Protein AF-A0A9W4W1K2-F1 (afdb_monomer_lite)

Radius of gyration: 39.95 Å; chains: 1; bounding box: 82×78×86 Å

Foldseek 3Di:
DWKAQDPVWPLSIFPPDHHTDWAPVPHDQFAKEKEAAPWLVVQQVVVVVVVVVVVVQKDKTADDPPDDRRRRRIIIITRNPHGQDDDPTPVRSYHYHYPPDDPPPVVVVVVVVVVVVVVQVVLVVVQCVVCVVLCVLLVVLVWDWDDDGSAWTRIHQWIWGQDPQATKIKGALPDDPDDPVCLVVLQVLADPQWGQDSVRRIIMHDHDHDSVVVSVNVVSRVVSSVVSVVVRVVVVLVVLLVPDACDPLNLVQQLQCLAANWFWDADPNWIWIDGPRDIDTPVVVVSCCSNQQKPDDPRGIGGDPVVCVSSVHDPVRGDDD

Sequence (321 aa):
MRIFLSPATDTGLSVQSGAEVEDVSALPDCQVELHTFRSSDTAGAFVAGLELAGSRNTLAWTWQPGADQRSNRTVVVLRLDEPRPPALDVESAVRQIGHDQVHYESTAQAAAMDALQARRREADAEASRRTSSLRAAGKVAGFEIYGFASNWVRIGPGIVSYERDGMVVSVADGHEGNDPTVRDRYAELAPPDTRYDPQEHCFVSRPLNNDAEVIRTLRAFQEAVLACAILRKEAWHTTFVASMKMSAPRRRFVSAAAESGIRLAYHRNNLQASAGGIVIGATEFSMLERVGWVRRDGMTAAVTDEGLAAADLNPSMAPRL

Secondary structure (DSSP, 8-state):
---EE-TTSTTSEESSSSEE--SGGGS-SEEEEEEE-SSHHHHHHHHHHHHHTT-TTEEE----TT--TTGGGEEEEEEEEEEPPP-SSTTTTEEEEE-S---SHHHHHHHHHHHHHHHHHHHHHHHHHHHHHHHHHHHHTT--EEEEETTEEEETTEEEEEETTEEEEEEE-S-TT--HHHHHHHHHTPPTTEEEETTTTEEEEPPB-SHHHHHHHHHHHHHHHHHHHHHHHHHHHHHHHHH----HHHHHHHHHHHHH-EEEEEETTEEEEEETTEEEEHHHHHHHHHTTSEEEETTEEEE-HHHHHHTT--GGGSPP-

pLDDT: mean 81.61, std 12.71, range [39.34, 97.0]

Structure (mmCIF, N/CA/C/O backbone):
data_AF-A0A9W4W1K2-F1
#
_entry.id   AF-A0A9W4W1K2-F1
#
loop_
_atom_site.group_PDB
_atom_site.id
_atom_site.type_symbol
_atom_site.label_atom_id
_atom_site.label_alt_id
_atom_site.label_comp_id
_atom_site.label_asym_id
_atom_site.label_entity_id
_atom_site.label_seq_id
_atom_site.pdbx_PDB_ins_code
_atom_site.Cartn_x
_atom_site.Cartn_y
_atom_site.Cartn_z
_atom_site.occupancy
_atom_site.B_iso_or_equiv
_atom_site.auth_seq_id
_atom_site.auth_comp_id
_atom_site.auth_asym_id
_atom_site.auth_atom_id
_atom_site.pdbx_PDB_model_num
ATOM 1 N N . MET A 1 1 ? 36.040 39.074 -41.063 1.00 66.69 1 MET A N 1
ATOM 2 C CA . MET A 1 1 ? 34.693 39.722 -41.012 1.00 66.69 1 MET A CA 1
ATOM 3 C C . MET A 1 1 ? 34.879 41.163 -40.543 1.00 66.69 1 MET A C 1
ATOM 5 O O . MET A 1 1 ? 35.723 41.356 -39.682 1.00 66.69 1 MET A O 1
ATOM 9 N N . ARG A 1 2 ? 34.191 42.167 -41.113 1.00 75.88 2 ARG A N 1
ATOM 10 C CA . ARG A 1 2 ? 34.412 43.586 -40.744 1.00 75.88 2 ARG A CA 1
ATOM 11 C C . ARG A 1 2 ? 33.635 43.972 -39.485 1.00 75.88 2 ARG A C 1
ATOM 13 O O . ARG A 1 2 ? 32.538 43.461 -39.270 1.00 75.88 2 ARG A O 1
ATOM 20 N N . ILE A 1 3 ? 34.206 44.868 -38.683 1.00 84.00 3 ILE A N 1
ATOM 21 C CA . ILE A 1 3 ? 33.607 45.402 -37.454 1.00 84.00 3 ILE A CA 1
ATOM 22 C C . ILE A 1 3 ? 33.597 46.924 -37.544 1.00 84.00 3 ILE A C 1
ATOM 24 O O . ILE A 1 3 ? 34.519 47.538 -38.076 1.00 84.00 3 ILE A O 1
ATOM 28 N N . PHE A 1 4 ? 32.539 47.521 -37.019 1.00 86.00 4 PHE A N 1
ATOM 29 C CA . PHE A 1 4 ? 32.244 48.937 -37.089 1.00 86.00 4 PHE A CA 1
ATOM 30 C C . PHE A 1 4 ? 31.927 49.476 -35.693 1.00 86.00 4 PHE A C 1
ATOM 32 O O . PHE A 1 4 ? 31.232 48.816 -34.921 1.00 86.00 4 PHE A O 1
ATOM 39 N N . LEU A 1 5 ? 32.369 50.694 -35.389 1.00 84.88 5 LEU A N 1
ATOM 40 C CA . LEU A 1 5 ? 31.882 51.469 -34.250 1.00 84.88 5 LEU A CA 1
ATOM 41 C C . LEU A 1 5 ? 30.471 51.965 -34.559 1.00 84.88 5 LEU A C 1
ATOM 43 O O . LEU A 1 5 ? 30.260 52.682 -35.544 1.00 84.88 5 LEU A O 1
ATOM 47 N N . SER A 1 6 ? 29.507 51.597 -33.720 1.00 82.81 6 SER A N 1
ATOM 48 C CA . SER A 1 6 ? 28.099 51.921 -33.929 1.00 82.81 6 SER A CA 1
ATOM 49 C C . SER A 1 6 ? 27.411 52.332 -32.627 1.00 82.81 6 SER A C 1
ATOM 51 O O . SER A 1 6 ? 27.141 51.474 -31.782 1.00 82.81 6 SER A O 1
ATOM 53 N N . PRO A 1 7 ? 27.035 53.617 -32.473 1.00 76.12 7 PRO A N 1
ATOM 54 C CA . PRO A 1 7 ? 26.307 54.089 -31.294 1.00 76.12 7 PRO A CA 1
ATOM 55 C C . PRO A 1 7 ? 24.862 53.568 -31.239 1.00 76.12 7 PRO A C 1
ATOM 57 O O . PRO A 1 7 ? 24.171 53.781 -30.251 1.00 76.12 7 PRO A O 1
ATOM 60 N N . ALA A 1 8 ? 24.391 52.904 -32.299 1.00 70.75 8 ALA A N 1
ATOM 61 C CA . ALA A 1 8 ? 23.062 52.303 -32.373 1.00 70.75 8 ALA A CA 1
ATOM 62 C C . ALA A 1 8 ? 22.986 50.906 -31.726 1.00 70.75 8 ALA A C 1
ATOM 64 O O . ALA A 1 8 ? 21.932 50.276 -31.763 1.00 70.75 8 ALA A O 1
ATOM 65 N N . THR A 1 9 ? 24.097 50.399 -31.185 1.00 72.94 9 THR A N 1
ATOM 66 C CA . THR A 1 9 ? 24.178 49.082 -30.544 1.00 72.94 9 THR A CA 1
ATOM 67 C C . THR A 1 9 ? 24.587 49.229 -29.089 1.00 72.94 9 THR A C 1
ATOM 69 O O . THR A 1 9 ? 25.412 50.082 -28.766 1.00 72.94 9 THR A O 1
ATOM 72 N N . ASP A 1 10 ? 24.075 48.355 -28.226 1.00 73.06 10 ASP A N 1
ATOM 73 C CA . ASP A 1 10 ? 24.397 48.398 -26.795 1.00 73.06 10 ASP A CA 1
ATOM 74 C C . ASP A 1 10 ? 25.892 48.157 -26.532 1.00 73.06 10 ASP A C 1
ATOM 76 O O . ASP A 1 10 ? 26.449 48.680 -25.571 1.00 73.06 10 ASP A O 1
ATOM 80 N N . THR A 1 11 ? 26.560 47.387 -27.402 1.00 77.19 11 THR A N 1
ATOM 81 C CA . THR A 1 11 ? 28.005 47.095 -27.318 1.00 77.19 11 THR A CA 1
ATOM 82 C C . THR A 1 11 ? 28.882 48.230 -27.844 1.00 77.19 11 THR A C 1
ATOM 84 O O . THR A 1 11 ? 30.099 48.185 -27.676 1.00 77.19 11 THR A O 1
ATOM 87 N N . GLY A 1 12 ? 28.301 49.224 -28.523 1.00 80.25 12 GLY A N 1
ATOM 88 C CA . GLY A 1 12 ? 29.051 50.208 -29.304 1.00 80.25 12 GLY A CA 1
ATOM 89 C C . GLY A 1 12 ? 29.719 49.634 -30.563 1.00 80.25 12 GLY A C 1
ATOM 90 O O . GLY A 1 12 ? 30.375 50.385 -31.286 1.00 80.25 12 GLY A O 1
ATOM 91 N N . LEU A 1 13 ? 29.550 48.336 -30.848 1.00 84.19 13 LEU A N 1
ATOM 92 C CA . LEU A 1 13 ? 30.133 47.618 -31.979 1.00 84.19 13 LEU A CA 1
ATOM 93 C C . LEU A 1 13 ? 29.056 46.958 -32.849 1.00 84.19 13 LEU A C 1
ATOM 95 O O . LEU A 1 13 ? 28.073 46.392 -32.376 1.00 84.19 13 LEU A O 1
ATOM 99 N N . SER A 1 14 ? 29.285 46.953 -34.157 1.00 81.56 14 SER A N 1
ATOM 100 C CA . SER A 1 14 ? 28.429 46.293 -35.140 1.00 81.56 14 SER A CA 1
ATOM 101 C C . SER A 1 14 ? 29.261 45.544 -36.174 1.00 81.56 14 SER A C 1
ATOM 103 O O . SER A 1 14 ? 30.369 45.947 -36.498 1.00 81.56 14 SER A O 1
ATOM 105 N N . VAL A 1 15 ? 28.715 44.471 -36.744 1.00 78.94 15 VAL A N 1
ATOM 106 C CA . VAL A 1 15 ? 29.315 43.754 -37.888 1.00 78.94 15 VAL A CA 1
ATOM 107 C C . VAL A 1 15 ? 28.753 44.211 -39.238 1.00 78.94 15 VAL A C 1
ATOM 109 O O . VAL A 1 15 ? 29.090 43.644 -40.274 1.00 78.94 15 VAL A O 1
ATOM 112 N N . GLN A 1 16 ? 27.876 45.220 -39.234 1.00 75.19 16 GLN A N 1
ATOM 113 C CA . GLN A 1 16 ? 27.101 45.612 -40.411 1.00 75.19 16 GLN A CA 1
ATOM 114 C C . GLN A 1 16 ? 27.250 47.090 -40.780 1.00 75.19 16 GLN A C 1
ATOM 116 O O . GLN A 1 16 ? 27.398 47.405 -41.958 1.00 75.19 16 GLN A O 1
ATOM 121 N N . SER A 1 17 ? 27.166 47.999 -39.807 1.00 72.69 17 SER A N 1
ATOM 122 C CA . SER A 1 17 ? 27.088 49.436 -40.092 1.00 72.69 17 SER A CA 1
ATOM 123 C C . SER A 1 17 ? 27.746 50.280 -39.012 1.00 72.69 17 SER A C 1
ATOM 125 O O . SER A 1 17 ? 27.581 49.992 -37.827 1.00 72.69 17 SER A O 1
ATOM 127 N N . GLY A 1 18 ? 28.401 51.364 -39.421 1.00 81.00 18 GLY A N 1
ATOM 128 C CA . GLY A 1 18 ? 29.079 52.310 -38.540 1.00 81.00 18 GLY A CA 1
ATOM 129 C C . GLY A 1 18 ? 30.387 52.799 -39.158 1.00 81.00 18 GLY A C 1
ATOM 130 O O . GLY A 1 18 ? 30.615 52.606 -40.353 1.00 81.00 18 GLY A O 1
ATOM 131 N N . ALA A 1 19 ? 31.246 53.418 -38.350 1.00 86.62 19 ALA A N 1
ATOM 132 C CA . ALA A 1 19 ? 32.608 53.743 -38.771 1.00 86.62 19 ALA A CA 1
ATOM 133 C C . ALA A 1 19 ? 33.476 52.479 -38.698 1.00 86.62 19 ALA A C 1
ATOM 135 O O . ALA A 1 19 ? 33.481 51.816 -37.665 1.00 86.62 19 ALA A O 1
ATOM 136 N N . GLU A 1 20 ? 34.162 52.114 -39.782 1.00 87.81 20 GLU A N 1
ATOM 137 C CA . GLU A 1 20 ? 34.982 50.894 -39.821 1.00 87.81 20 GLU A CA 1
ATOM 138 C C . GLU A 1 20 ? 36.113 50.970 -38.786 1.00 87.81 20 GLU A C 1
ATOM 140 O O . GLU A 1 20 ? 36.755 52.007 -38.615 1.00 87.81 20 GLU A O 1
ATOM 145 N N . VAL A 1 21 ? 36.318 49.874 -38.054 1.00 87.50 21 VAL A N 1
ATOM 146 C CA . VAL A 1 21 ? 37.410 49.750 -37.086 1.00 87.50 21 VAL A CA 1
ATOM 147 C C . VAL A 1 21 ? 38.656 49.316 -37.848 1.00 87.50 21 VAL A C 1
ATOM 149 O O . VAL A 1 21 ? 38.794 48.148 -38.205 1.00 87.50 21 VAL A O 1
ATOM 152 N N . GLU A 1 22 ? 39.554 50.263 -38.106 1.00 83.81 22 GLU A N 1
ATOM 153 C CA . GLU A 1 22 ? 40.792 50.014 -38.858 1.00 83.81 22 GLU A CA 1
ATOM 154 C C . GLU A 1 22 ? 41.984 49.649 -37.955 1.00 83.81 22 GLU A C 1
ATOM 156 O O . GLU A 1 22 ? 42.939 49.030 -38.417 1.00 83.81 22 GLU A O 1
ATOM 161 N N . ASP A 1 23 ? 41.917 49.988 -36.662 1.00 85.25 23 ASP A N 1
ATOM 162 C CA . ASP A 1 23 ? 42.999 49.793 -35.691 1.00 85.25 23 ASP A CA 1
ATOM 163 C C . ASP A 1 23 ? 42.497 49.100 -34.414 1.00 85.25 23 ASP A C 1
ATOM 165 O O . ASP A 1 23 ? 41.389 49.357 -33.935 1.00 85.25 23 ASP A O 1
ATOM 169 N N . VAL A 1 24 ? 43.329 48.226 -33.839 1.00 84.38 24 VAL A N 1
ATOM 170 C CA . VAL A 1 24 ? 43.018 47.467 -32.616 1.00 84.38 24 VAL A CA 1
ATOM 171 C C . VAL A 1 24 ? 42.715 48.390 -31.439 1.00 84.38 24 VAL A C 1
ATOM 173 O O . VAL A 1 24 ? 41.834 48.072 -30.645 1.00 84.38 24 VAL A O 1
ATOM 176 N N . SER A 1 25 ? 43.389 49.538 -31.335 1.00 84.88 25 SER A N 1
ATOM 177 C CA . SER A 1 25 ? 43.187 50.535 -30.275 1.00 84.88 25 SER A CA 1
ATOM 178 C C . SER A 1 25 ? 41.776 51.124 -30.244 1.00 84.88 25 SER A C 1
ATOM 180 O O . SER A 1 25 ? 41.357 51.629 -29.206 1.00 84.88 25 SER A O 1
ATOM 182 N N . ALA A 1 26 ? 41.026 51.027 -31.345 1.00 85.62 26 ALA A N 1
ATOM 183 C CA . ALA A 1 26 ? 39.638 51.466 -31.412 1.00 85.62 26 ALA A CA 1
ATOM 184 C C . ALA A 1 26 ? 38.638 50.413 -30.890 1.00 85.62 26 ALA A C 1
ATOM 186 O O . ALA A 1 26 ? 37.457 50.724 -30.738 1.00 85.62 26 ALA A O 1
ATOM 187 N N . LEU A 1 27 ? 39.077 49.183 -30.593 1.00 86.81 27 LEU A N 1
ATOM 188 C CA . LEU A 1 27 ? 38.247 48.191 -29.904 1.00 86.81 27 LEU A CA 1
ATOM 189 C C . LEU A 1 27 ? 38.196 48.466 -28.384 1.00 86.81 27 LEU A C 1
ATOM 191 O O . LEU A 1 27 ? 39.115 49.077 -27.837 1.00 86.81 27 LEU A O 1
ATOM 195 N N . PRO A 1 28 ? 37.172 47.968 -27.672 1.00 86.88 28 PRO A N 1
ATOM 196 C CA . PRO A 1 28 ? 37.152 47.959 -26.210 1.00 86.88 28 PRO A CA 1
ATOM 197 C C . PRO A 1 28 ? 38.345 47.197 -25.608 1.00 86.88 28 PRO A C 1
ATOM 199 O O . PRO A 1 28 ? 38.849 46.245 -26.206 1.00 86.88 28 PRO A O 1
ATOM 202 N N . ASP A 1 29 ? 38.752 47.555 -24.386 1.00 87.81 29 ASP A N 1
ATOM 203 C CA . ASP A 1 29 ? 39.849 46.901 -23.644 1.00 87.81 29 ASP A CA 1
ATOM 204 C C . ASP A 1 29 ? 39.459 45.534 -23.040 1.00 87.81 29 ASP A C 1
ATOM 206 O O . ASP A 1 29 ? 40.002 45.092 -22.027 1.00 87.81 29 ASP A O 1
ATOM 210 N N . CYS A 1 30 ? 38.519 44.837 -23.670 1.00 88.06 30 CYS A N 1
ATOM 211 C CA . CYS A 1 30 ? 38.022 43.534 -23.258 1.00 88.06 30 CYS A CA 1
ATOM 212 C C . CYS A 1 30 ? 37.930 42.572 -24.450 1.00 88.06 30 CYS A C 1
ATOM 214 O O . CYS A 1 30 ? 38.002 42.983 -25.612 1.00 88.06 30 CYS A O 1
ATOM 216 N N . GLN A 1 31 ? 37.806 41.273 -24.178 1.00 89.19 31 GLN A N 1
ATOM 217 C CA . GLN A 1 31 ? 37.692 40.269 -25.229 1.00 89.19 31 GLN A CA 1
ATOM 218 C C . GLN A 1 31 ? 36.370 40.448 -25.986 1.00 89.19 31 GLN A C 1
ATOM 220 O O . GLN A 1 31 ? 35.277 40.370 -25.421 1.00 89.19 31 GLN A O 1
ATOM 225 N N . VAL A 1 32 ? 36.487 40.650 -27.298 1.00 89.44 32 VAL A N 1
ATOM 226 C CA . VAL A 1 32 ? 35.355 40.708 -28.226 1.00 89.44 32 VAL A CA 1
ATOM 227 C C . VAL A 1 32 ? 35.182 39.334 -28.867 1.00 89.44 32 VAL A C 1
ATOM 229 O O . VAL A 1 32 ? 36.129 38.793 -29.443 1.00 89.44 32 VAL A O 1
ATOM 232 N N . GLU A 1 33 ? 33.983 38.767 -28.787 1.00 89.44 33 GLU A N 1
ATOM 233 C CA . GLU A 1 33 ? 33.609 37.517 -29.447 1.00 89.44 33 GLU A CA 1
ATOM 234 C C . GLU A 1 33 ? 32.529 37.779 -30.509 1.00 89.44 33 GLU A C 1
ATOM 236 O O . GLU A 1 33 ? 31.579 38.533 -30.291 1.00 89.44 33 GLU A O 1
ATOM 241 N N . LEU A 1 34 ? 32.664 37.139 -31.670 1.00 87.00 34 LEU A N 1
ATOM 242 C CA . LEU A 1 34 ? 31.672 37.151 -32.743 1.00 87.00 34 LEU A CA 1
ATOM 243 C C . LEU A 1 34 ? 31.109 35.747 -32.907 1.00 87.00 34 LEU A C 1
ATOM 245 O O . LEU A 1 34 ? 31.760 34.866 -33.472 1.00 87.00 34 LEU A O 1
ATOM 249 N N . HIS A 1 35 ? 29.887 35.542 -32.429 1.00 85.44 35 HIS A N 1
ATOM 250 C CA . HIS A 1 35 ? 29.199 34.264 -32.541 1.00 85.44 35 HIS A CA 1
ATOM 251 C C . HIS A 1 35 ? 28.317 34.246 -33.781 1.00 85.44 35 HIS A C 1
ATOM 253 O O . HIS A 1 35 ? 27.352 34.999 -33.860 1.00 85.44 35 HIS A O 1
ATOM 259 N N . THR A 1 36 ? 28.624 33.373 -34.737 1.00 83.62 36 THR A N 1
ATOM 260 C CA . THR A 1 36 ? 27.845 33.230 -35.974 1.00 83.62 36 THR A CA 1
ATOM 261 C C . THR A 1 36 ? 26.965 31.988 -35.896 1.00 83.62 36 THR A C 1
ATOM 263 O O . THR A 1 36 ? 27.460 30.875 -35.719 1.00 83.62 36 THR A O 1
ATOM 266 N N . PHE A 1 37 ? 25.657 32.179 -36.032 1.00 80.06 37 PHE A N 1
ATOM 267 C CA . PHE A 1 37 ? 24.629 31.150 -35.894 1.00 80.06 37 PHE A CA 1
ATOM 268 C C . PHE A 1 37 ? 24.007 30.764 -37.236 1.00 80.06 37 PHE A C 1
ATOM 270 O O . PHE A 1 37 ? 24.170 31.439 -38.256 1.00 80.06 37 PHE A O 1
ATOM 277 N N . ARG A 1 38 ? 23.239 29.669 -37.246 1.00 75.31 38 ARG A N 1
ATOM 278 C CA . ARG A 1 38 ? 22.547 29.177 -38.446 1.00 75.31 38 ARG A CA 1
ATOM 279 C C . ARG A 1 38 ? 21.326 30.020 -38.830 1.00 75.31 38 ARG A C 1
ATOM 281 O O . ARG A 1 38 ? 21.041 30.164 -40.019 1.00 75.31 38 ARG A O 1
ATOM 288 N N . SER A 1 39 ? 20.606 30.563 -37.852 1.00 74.56 39 SER A N 1
ATOM 289 C CA . SER A 1 39 ? 19.435 31.420 -38.067 1.00 74.56 39 SER A CA 1
ATOM 290 C C . SER A 1 39 ? 19.375 32.557 -37.049 1.00 74.56 39 SER A C 1
ATOM 292 O O . SER A 1 39 ? 19.975 32.479 -35.974 1.00 74.56 39 SER A O 1
ATOM 294 N N . SER A 1 40 ? 18.618 33.603 -37.382 1.00 74.44 40 SER A N 1
ATOM 295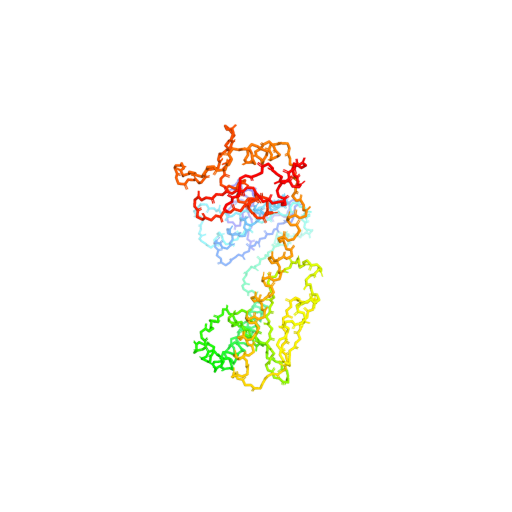 C CA . SER A 1 40 ? 18.340 34.711 -36.465 1.00 74.44 40 S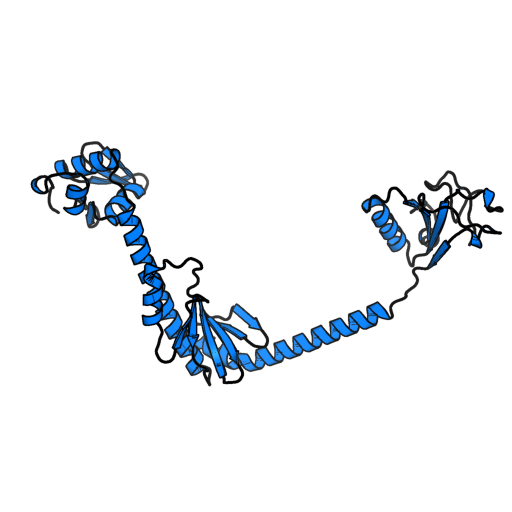ER A CA 1
ATOM 296 C C . SER A 1 40 ? 17.644 34.250 -35.186 1.00 74.44 40 SER A C 1
ATOM 298 O O . SER A 1 40 ? 17.934 34.765 -34.115 1.00 74.44 40 SER A O 1
ATOM 300 N N . ASP A 1 41 ? 16.785 33.232 -35.270 1.00 72.19 41 ASP A N 1
ATOM 301 C CA . ASP A 1 41 ? 16.065 32.710 -34.103 1.00 72.19 41 ASP A CA 1
ATOM 302 C C . ASP A 1 41 ? 17.029 32.059 -33.104 1.00 72.19 41 ASP A C 1
ATOM 304 O O . ASP A 1 41 ? 16.913 32.257 -31.896 1.00 72.19 41 ASP A O 1
ATOM 308 N N . THR A 1 42 ? 18.032 31.325 -33.603 1.00 73.25 42 THR A N 1
ATOM 309 C CA . THR A 1 42 ? 19.067 30.722 -32.748 1.00 73.25 42 THR A CA 1
ATOM 310 C C . THR A 1 42 ? 19.993 31.764 -32.124 1.00 73.25 42 THR A C 1
ATOM 312 O O . THR A 1 42 ? 20.363 31.624 -30.960 1.00 73.25 42 THR A O 1
ATOM 315 N N . ALA A 1 43 ? 20.316 32.830 -32.860 1.00 75.19 43 ALA A N 1
ATOM 316 C CA . ALA A 1 43 ? 21.061 33.968 -32.330 1.00 75.19 43 ALA A CA 1
ATOM 317 C C . ALA A 1 43 ? 20.264 34.703 -31.234 1.00 75.19 43 ALA A C 1
ATOM 319 O O . ALA A 1 43 ? 20.800 34.995 -30.167 1.00 75.19 43 ALA A O 1
ATOM 320 N N . GLY A 1 44 ? 18.963 34.923 -31.454 1.00 70.88 44 GLY A N 1
ATOM 321 C CA . GLY A 1 44 ? 18.065 35.535 -30.472 1.00 70.88 44 GLY A CA 1
ATOM 322 C C . GLY A 1 44 ? 17.921 34.701 -29.196 1.00 70.88 44 GLY A C 1
ATOM 323 O O . GLY A 1 44 ? 18.015 35.241 -28.097 1.00 70.88 44 GLY A O 1
ATOM 324 N N . ALA A 1 45 ? 17.772 33.377 -29.322 1.00 72.94 45 ALA A N 1
ATOM 325 C CA . ALA A 1 45 ? 17.714 32.471 -28.174 1.00 72.94 45 ALA A CA 1
ATOM 326 C C . ALA A 1 45 ? 19.020 32.463 -27.360 1.00 72.94 45 ALA A C 1
ATOM 328 O O . ALA A 1 45 ? 18.978 32.413 -26.131 1.00 72.94 45 ALA A O 1
ATOM 329 N N . PHE A 1 46 ? 20.175 32.539 -28.031 1.00 77.56 46 PHE A N 1
ATOM 330 C CA . PHE A 1 46 ? 21.477 32.606 -27.368 1.00 77.56 46 PHE A CA 1
ATOM 331 C C . PHE A 1 46 ? 21.598 33.844 -26.477 1.00 77.56 46 PHE A C 1
ATOM 333 O O . PHE A 1 46 ? 21.981 33.726 -25.314 1.00 77.56 46 PHE A O 1
ATOM 340 N N . VAL A 1 47 ? 21.217 35.020 -26.977 1.00 74.69 47 VAL A N 1
ATOM 341 C CA . VAL A 1 47 ? 21.309 36.236 -26.163 1.00 74.69 47 VAL A CA 1
ATOM 342 C C . VAL A 1 47 ? 20.239 36.296 -25.083 1.00 74.69 47 VAL A C 1
ATOM 344 O O . VAL A 1 47 ? 20.570 36.657 -23.961 1.00 74.69 47 VAL A O 1
ATOM 347 N N . ALA A 1 48 ? 19.007 35.855 -25.353 1.00 71.00 48 ALA A N 1
ATOM 348 C CA . ALA A 1 48 ? 18.001 35.720 -24.297 1.00 71.00 48 ALA A CA 1
ATOM 349 C C . ALA A 1 48 ? 18.509 34.813 -23.158 1.00 71.00 48 ALA A C 1
ATOM 351 O O . ALA A 1 48 ? 18.275 35.083 -21.982 1.00 71.00 48 ALA A O 1
ATOM 352 N N . GLY A 1 49 ? 19.269 33.764 -23.494 1.00 68.69 49 GLY A N 1
ATOM 353 C CA . GLY A 1 49 ? 19.976 32.930 -22.522 1.00 68.69 49 GLY A CA 1
ATOM 354 C C . GLY A 1 49 ? 21.047 33.686 -21.726 1.00 68.69 49 GLY A C 1
ATOM 355 O O . GLY A 1 49 ? 21.122 33.513 -20.512 1.00 68.69 49 GLY A O 1
ATOM 356 N N . LEU A 1 50 ? 21.847 34.541 -22.373 1.00 71.94 50 LEU A N 1
ATOM 357 C CA . LEU A 1 50 ? 22.848 35.384 -21.700 1.00 71.94 50 LEU A CA 1
ATOM 358 C C . LEU A 1 50 ? 22.207 36.415 -20.755 1.00 71.94 50 LEU A C 1
ATOM 360 O O . LEU A 1 50 ? 22.700 36.606 -19.640 1.00 71.94 50 LEU A O 1
ATOM 364 N N . GLU A 1 51 ? 21.095 37.026 -21.171 1.00 68.50 51 GLU A N 1
ATOM 365 C CA . GLU A 1 51 ? 20.302 37.960 -20.364 1.00 68.50 51 GLU A CA 1
ATOM 366 C C . GLU A 1 51 ? 19.697 37.263 -19.136 1.00 68.50 51 GLU A C 1
ATOM 368 O O . GLU A 1 51 ? 19.857 37.735 -18.009 1.00 68.50 51 GLU A O 1
ATOM 373 N N . LEU A 1 52 ? 19.062 36.098 -19.328 1.00 65.12 52 LEU A N 1
ATOM 374 C CA . LEU A 1 52 ? 18.468 35.298 -18.247 1.00 65.12 52 LEU A CA 1
ATOM 375 C C . LEU A 1 52 ? 19.510 34.754 -17.269 1.00 65.12 52 LEU A C 1
ATOM 377 O O . LEU A 1 52 ? 19.251 34.685 -16.068 1.00 65.12 52 LEU A O 1
ATOM 381 N N . ALA A 1 53 ? 20.692 34.388 -17.765 1.00 65.00 53 ALA A N 1
ATOM 382 C CA . ALA A 1 53 ? 21.808 33.961 -16.929 1.00 65.00 53 ALA A CA 1
ATOM 383 C C . ALA A 1 53 ? 22.372 35.106 -16.067 1.00 65.00 53 ALA A C 1
ATOM 385 O O . ALA A 1 53 ? 23.248 34.863 -15.236 1.00 65.00 53 ALA A O 1
ATOM 386 N N . GLY A 1 54 ? 21.895 36.346 -16.253 1.00 57.97 54 GLY A N 1
ATOM 387 C CA . GLY A 1 54 ? 22.332 37.510 -15.492 1.00 57.97 54 GLY A CA 1
ATOM 388 C C . GLY A 1 54 ? 23.833 37.736 -15.618 1.00 57.97 54 GLY A C 1
ATOM 389 O O . GLY A 1 54 ? 24.466 38.158 -14.647 1.00 57.97 54 GLY A O 1
ATOM 390 N N . SER A 1 55 ? 24.416 37.395 -16.775 1.00 59.47 55 SER A N 1
ATOM 391 C CA . SER A 1 55 ? 25.859 37.446 -16.989 1.00 59.47 55 SER A CA 1
ATOM 392 C C . SER A 1 55 ? 26.321 38.902 -17.001 1.00 59.47 55 SER A C 1
ATOM 394 O O . SER A 1 55 ? 26.407 39.545 -18.039 1.00 59.47 55 SER A O 1
ATOM 396 N N . ARG A 1 56 ? 26.615 39.445 -15.815 1.00 54.53 56 ARG A N 1
ATOM 397 C CA . ARG A 1 56 ? 27.059 40.837 -15.621 1.00 54.53 56 ARG A CA 1
ATOM 398 C C . ARG A 1 56 ? 28.365 41.164 -16.348 1.00 54.53 56 ARG A C 1
ATOM 400 O O . ARG A 1 56 ? 28.669 42.334 -16.539 1.00 54.53 56 ARG A O 1
ATOM 407 N N . ASN A 1 57 ? 29.103 40.134 -16.752 1.00 58.69 57 ASN A N 1
ATOM 408 C CA . ASN A 1 57 ? 30.379 40.247 -17.446 1.00 58.69 57 ASN A CA 1
ATOM 409 C C . ASN A 1 57 ? 30.236 40.111 -18.965 1.00 58.69 57 ASN A C 1
ATOM 411 O O . ASN A 1 57 ? 31.241 40.068 -19.662 1.00 58.69 57 ASN A O 1
ATOM 415 N N . THR A 1 58 ? 29.008 40.025 -19.484 1.00 65.44 58 THR A N 1
ATOM 416 C CA . THR A 1 58 ? 28.770 39.780 -20.902 1.00 65.44 58 THR A CA 1
ATOM 417 C C . THR A 1 58 ? 27.747 40.768 -21.437 1.00 65.44 58 THR A C 1
ATOM 419 O O . THR A 1 58 ? 26.576 40.699 -21.076 1.00 65.44 58 THR A O 1
ATOM 422 N N . LEU A 1 59 ? 28.170 41.675 -22.316 1.00 64.25 59 LEU A N 1
ATOM 423 C CA . LEU A 1 59 ? 27.243 42.542 -23.037 1.00 64.25 59 LEU A CA 1
ATOM 424 C C . LEU A 1 59 ? 27.107 42.032 -24.476 1.00 64.25 59 LEU A C 1
ATOM 426 O O . LEU A 1 59 ? 28.099 41.951 -25.200 1.00 64.25 59 LEU A O 1
ATOM 430 N N . ALA A 1 60 ? 25.897 41.621 -24.856 1.00 65.94 60 ALA A N 1
ATOM 431 C CA . ALA A 1 60 ? 25.609 40.953 -26.122 1.00 65.94 60 ALA A CA 1
ATOM 432 C C . ALA A 1 60 ? 24.551 41.724 -26.918 1.00 65.94 60 ALA A C 1
ATOM 434 O O . ALA A 1 60 ? 23.577 42.197 -26.342 1.00 65.94 60 ALA A O 1
ATOM 435 N N . TRP A 1 61 ? 24.715 41.831 -28.238 1.00 66.75 61 TRP A N 1
ATOM 436 C CA . TRP A 1 61 ? 23.738 42.497 -29.110 1.00 66.75 61 TRP A CA 1
ATOM 437 C C . TRP A 1 61 ? 22.952 41.500 -29.980 1.00 66.75 61 TRP A C 1
ATOM 439 O O . TRP A 1 61 ? 23.545 40.582 -30.542 1.00 66.75 61 TRP A O 1
ATOM 449 N N . THR A 1 62 ? 21.630 41.685 -30.127 1.00 60.31 62 THR A N 1
ATOM 450 C CA . THR A 1 62 ? 20.730 40.700 -30.773 1.00 60.31 62 THR A CA 1
ATOM 451 C C . THR A 1 62 ? 20.125 41.079 -32.104 1.00 60.31 62 THR A C 1
ATOM 453 O O . THR A 1 62 ? 19.876 40.186 -32.915 1.00 60.31 62 THR A O 1
ATOM 456 N N . TRP A 1 63 ? 19.743 42.340 -32.303 1.00 57.97 63 TRP A N 1
ATOM 457 C CA . TRP A 1 63 ? 18.742 42.614 -33.327 1.00 57.97 63 TRP A CA 1
ATOM 458 C C . TRP A 1 63 ? 18.740 44.059 -33.813 1.00 57.97 63 TRP A C 1
ATOM 460 O O . TRP A 1 63 ? 18.630 44.998 -33.024 1.00 57.97 63 TRP A O 1
ATOM 470 N N . GLN A 1 64 ? 18.846 44.232 -35.134 1.00 61.09 64 GLN A N 1
ATOM 471 C CA . GLN A 1 64 ? 18.737 45.528 -35.806 1.00 61.09 64 GLN A CA 1
ATOM 472 C C . GLN A 1 64 ? 17.423 45.546 -36.601 1.00 61.09 64 GLN A C 1
ATOM 474 O O . GLN A 1 64 ? 17.269 44.754 -37.542 1.00 61.09 64 GLN A O 1
ATOM 479 N N . PRO A 1 65 ? 16.464 46.426 -36.255 1.00 51.12 65 PRO A N 1
ATOM 480 C CA . PRO A 1 65 ? 15.241 46.577 -37.030 1.00 51.12 65 PRO A CA 1
ATOM 481 C C . PRO A 1 65 ? 15.567 46.996 -38.472 1.00 51.12 65 PRO A C 1
ATOM 483 O O . PRO A 1 65 ? 16.172 48.040 -38.697 1.00 51.12 65 PRO A O 1
ATOM 486 N N . GLY A 1 66 ? 15.156 46.186 -39.453 1.00 54.75 66 GLY A N 1
ATOM 487 C CA . GLY A 1 66 ? 15.355 46.458 -40.885 1.00 54.75 66 GLY A CA 1
ATOM 488 C C . GLY A 1 66 ? 16.591 45.814 -41.527 1.00 54.75 66 GLY A C 1
ATOM 489 O O . GLY A 1 66 ? 16.753 45.926 -42.741 1.00 54.75 66 GLY A O 1
ATOM 490 N N . ALA A 1 67 ? 17.431 45.110 -40.761 1.00 58.53 67 ALA A N 1
ATOM 491 C CA . ALA A 1 67 ? 18.531 44.311 -41.306 1.00 58.53 67 ALA A CA 1
ATOM 492 C C . ALA A 1 67 ? 18.026 43.004 -41.952 1.00 58.53 67 ALA A C 1
ATOM 494 O O . ALA A 1 67 ? 16.970 42.479 -41.585 1.00 58.53 67 ALA A O 1
ATOM 495 N N . ASP A 1 68 ? 18.770 42.464 -42.925 1.00 59.59 68 ASP A N 1
ATOM 496 C CA . ASP A 1 68 ? 18.398 41.198 -43.561 1.00 59.59 68 ASP A CA 1
ATOM 497 C C . ASP A 1 68 ? 18.462 40.015 -42.562 1.00 59.59 68 ASP A C 1
ATOM 499 O O . ASP A 1 68 ? 19.159 40.047 -41.544 1.00 59.59 68 ASP A O 1
ATOM 503 N N . GLN A 1 69 ? 17.732 38.927 -42.845 1.00 55.75 69 GLN A N 1
ATOM 504 C CA . GLN A 1 69 ? 17.723 37.728 -41.987 1.00 55.75 69 GLN A CA 1
ATOM 505 C C . GLN A 1 69 ? 19.104 37.064 -41.845 1.00 55.75 69 GLN A C 1
ATOM 507 O O . GLN A 1 69 ? 19.292 36.224 -40.965 1.00 55.75 69 GLN A O 1
ATOM 512 N N . ARG A 1 70 ? 20.070 37.401 -42.711 1.00 57.84 70 ARG A N 1
ATOM 513 C CA . ARG A 1 70 ? 21.440 36.882 -42.639 1.00 57.84 70 ARG A CA 1
ATOM 514 C C . ARG A 1 70 ? 22.303 37.683 -41.661 1.00 57.84 70 ARG A C 1
ATOM 516 O O . ARG A 1 70 ? 23.173 37.090 -41.038 1.00 57.84 70 ARG A O 1
ATOM 523 N N . SER A 1 71 ? 22.025 38.971 -41.490 1.00 58.00 71 SER A N 1
ATOM 524 C CA . SER A 1 71 ? 22.765 39.917 -40.651 1.00 58.00 71 SER A CA 1
ATOM 525 C C . SER A 1 71 ? 22.481 39.685 -39.167 1.00 58.00 71 SER A C 1
ATOM 527 O O . SER A 1 71 ? 23.398 39.694 -38.356 1.00 58.00 71 SER A O 1
ATOM 529 N N . ASN A 1 72 ? 21.242 39.321 -38.816 1.00 69.06 72 ASN A N 1
ATOM 530 C CA . ASN A 1 72 ? 20.858 38.964 -37.440 1.00 69.06 72 ASN A CA 1
ATOM 531 C C . ASN A 1 72 ? 21.278 37.535 -37.030 1.00 69.06 72 ASN A C 1
ATOM 533 O O . ASN A 1 72 ? 20.779 36.999 -36.044 1.00 69.06 72 ASN A O 1
ATOM 537 N N . ARG A 1 73 ? 22.165 36.878 -37.791 1.00 76.25 73 ARG A N 1
ATOM 538 C CA . ARG A 1 73 ? 22.753 35.577 -37.426 1.00 76.25 73 ARG A CA 1
ATOM 539 C C . ARG A 1 73 ? 24.036 35.714 -36.617 1.00 76.25 73 ARG A C 1
ATOM 541 O O . ARG A 1 73 ? 24.504 34.705 -36.101 1.00 76.25 73 ARG A O 1
ATOM 548 N N . THR A 1 74 ? 24.611 36.908 -36.527 1.00 80.81 74 THR A N 1
ATOM 549 C CA . THR A 1 74 ? 25.883 37.128 -35.841 1.00 80.81 74 THR A CA 1
ATOM 550 C C . THR A 1 74 ? 25.673 38.003 -34.618 1.00 80.81 74 THR A C 1
ATOM 552 O O . THR A 1 74 ? 25.165 39.114 -34.725 1.00 80.81 74 THR A O 1
ATOM 555 N N . VAL A 1 75 ? 26.089 37.501 -33.460 1.00 82.44 75 VAL A N 1
ATOM 556 C CA . VAL A 1 75 ? 25.991 38.182 -32.167 1.00 82.44 75 VAL A CA 1
ATOM 557 C C . VAL A 1 75 ? 27.381 38.658 -31.770 1.00 82.44 75 VAL A C 1
ATOM 559 O O . VAL A 1 75 ? 28.321 37.862 -31.721 1.00 82.44 75 VAL A O 1
ATOM 562 N N . VAL A 1 76 ? 27.498 39.951 -31.473 1.00 86.12 76 VAL A N 1
ATOM 563 C CA . VAL A 1 76 ? 28.699 40.530 -30.859 1.00 86.12 76 VAL A CA 1
ATOM 564 C C . VAL A 1 76 ? 28.573 40.389 -29.353 1.00 86.12 76 VAL A C 1
ATOM 566 O O . VAL A 1 76 ? 27.550 40.778 -28.791 1.00 86.12 76 VAL A O 1
ATOM 569 N N . VAL A 1 77 ? 29.607 39.853 -28.716 1.00 86.88 77 VAL A N 1
ATOM 570 C CA . VAL A 1 77 ? 29.671 39.646 -27.274 1.00 86.88 77 VAL A CA 1
ATOM 571 C C . VAL A 1 77 ? 30.944 40.278 -26.722 1.00 86.88 77 VAL A C 1
ATOM 573 O O . VAL A 1 77 ? 32.033 40.012 -27.220 1.00 86.88 77 VAL A O 1
ATOM 576 N N . LEU A 1 78 ? 30.813 41.099 -25.682 1.00 87.25 78 LEU A N 1
ATOM 577 C CA . LEU A 1 78 ? 31.938 41.661 -24.933 1.00 87.25 78 LEU A CA 1
ATOM 578 C C . LEU A 1 78 ? 32.088 40.933 -23.599 1.00 87.25 78 LEU A C 1
ATOM 580 O O . LEU A 1 78 ? 31.163 40.985 -22.790 1.00 87.25 78 LEU A O 1
ATOM 584 N N . ARG A 1 79 ? 33.238 40.297 -23.355 1.00 86.38 79 ARG A N 1
ATOM 585 C CA . ARG A 1 79 ? 33.585 39.666 -22.070 1.00 86.38 79 ARG A CA 1
ATOM 586 C C . ARG A 1 79 ? 34.332 40.662 -21.195 1.00 86.38 79 ARG A C 1
ATOM 588 O O . ARG A 1 79 ? 35.542 40.802 -21.299 1.00 86.38 79 ARG A O 1
ATOM 595 N N . LEU A 1 80 ? 33.603 41.403 -20.367 1.00 83.81 80 LEU A N 1
ATOM 596 C CA . LEU A 1 80 ? 34.127 42.538 -19.596 1.00 83.81 80 LEU A CA 1
ATOM 597 C C . LEU A 1 80 ? 35.167 42.143 -18.532 1.00 83.81 80 LEU A C 1
ATOM 599 O O . LEU A 1 80 ? 35.906 43.001 -18.059 1.00 83.81 80 LEU A O 1
ATOM 603 N N . ASP A 1 81 ? 35.210 40.872 -18.141 1.00 82.12 81 ASP A N 1
ATOM 604 C CA . ASP A 1 81 ? 36.163 40.294 -17.190 1.00 82.12 81 ASP A CA 1
ATOM 605 C C . ASP A 1 81 ? 37.413 39.696 -17.848 1.00 82.12 81 ASP A C 1
ATOM 607 O O . ASP A 1 81 ? 38.392 39.406 -17.156 1.00 82.12 81 ASP A O 1
ATOM 611 N N . GLU A 1 82 ? 37.408 39.547 -19.171 1.00 84.38 82 GLU A N 1
ATOM 612 C CA . GLU A 1 82 ? 38.538 39.040 -19.937 1.00 84.38 82 GLU A CA 1
ATOM 613 C C . GLU A 1 82 ? 39.218 40.202 -20.677 1.00 84.38 82 GLU A C 1
ATOM 615 O O . GLU A 1 82 ? 38.580 40.873 -21.494 1.00 84.38 82 GLU A O 1
ATOM 620 N N . PRO A 1 83 ? 40.509 40.484 -20.420 1.00 85.50 83 PRO A N 1
ATOM 621 C CA . PRO A 1 83 ? 41.209 41.555 -21.115 1.00 85.50 83 PRO A CA 1
ATOM 622 C C . PRO A 1 83 ? 41.359 41.225 -22.601 1.00 85.50 83 PRO A C 1
ATOM 624 O O . PRO A 1 83 ? 41.538 40.065 -22.980 1.00 85.50 83 PRO A O 1
ATOM 627 N N . ARG A 1 84 ? 41.342 42.261 -23.448 1.00 86.94 84 ARG A N 1
ATOM 628 C CA . ARG A 1 84 ? 41.603 42.089 -24.883 1.00 86.94 84 ARG A CA 1
ATOM 629 C C . ARG A 1 84 ? 42.978 41.428 -25.088 1.00 86.94 84 ARG A C 1
AT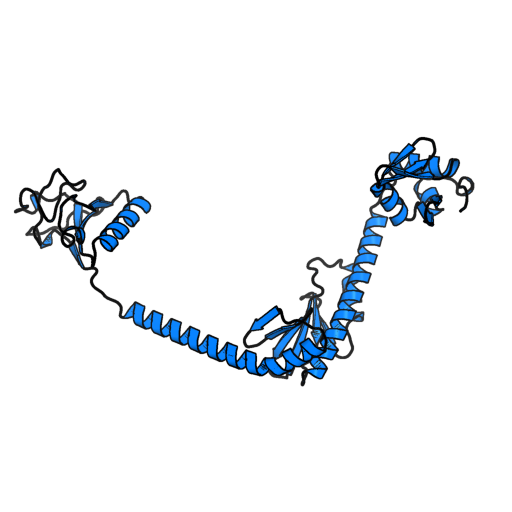OM 631 O O . ARG A 1 84 ? 43.964 41.908 -24.517 1.00 86.94 84 ARG A O 1
ATOM 638 N N . PRO A 1 85 ? 43.083 40.368 -25.909 1.00 80.81 85 PRO A N 1
ATOM 639 C CA . PRO A 1 85 ? 44.357 39.720 -26.170 1.00 80.81 85 PRO A CA 1
ATOM 640 C C . PRO A 1 85 ? 45.298 40.687 -26.905 1.00 80.81 85 PRO A C 1
ATOM 642 O O . PRO A 1 85 ? 44.840 41.491 -27.723 1.00 80.81 85 PRO A O 1
ATOM 645 N N . PRO A 1 86 ? 46.616 40.630 -26.651 1.00 79.62 86 PRO A N 1
ATOM 646 C CA . PRO A 1 86 ? 47.575 41.393 -27.436 1.00 79.62 86 PRO A CA 1
ATOM 647 C C . PRO A 1 86 ? 47.529 40.908 -28.890 1.00 79.62 86 PRO A C 1
ATOM 649 O O . PRO A 1 86 ? 47.817 39.747 -29.175 1.00 79.62 86 PRO A O 1
ATOM 652 N N . ALA A 1 87 ? 47.155 41.800 -29.803 1.00 82.75 87 ALA A N 1
ATOM 653 C CA . ALA A 1 87 ? 46.950 41.499 -31.214 1.00 82.75 87 ALA A CA 1
ATOM 654 C C . ALA A 1 87 ? 47.545 42.602 -32.096 1.00 82.75 87 ALA A C 1
ATOM 656 O O . ALA A 1 87 ? 47.592 43.767 -31.701 1.00 82.75 87 ALA A O 1
ATOM 657 N N . LEU A 1 88 ? 48.015 42.215 -33.284 1.00 78.44 88 LEU A N 1
ATOM 658 C CA . LEU A 1 88 ? 48.627 43.121 -34.264 1.00 78.44 88 LEU A CA 1
ATOM 659 C C . LEU A 1 88 ? 47.593 43.766 -35.197 1.00 78.44 88 LEU A C 1
ATOM 661 O O . LEU A 1 88 ? 47.859 44.821 -35.763 1.00 78.44 88 LEU A O 1
ATOM 665 N N . ASP A 1 89 ? 46.427 43.136 -35.347 1.00 85.31 89 ASP A N 1
ATOM 666 C CA . ASP A 1 89 ? 45.333 43.578 -36.206 1.00 85.31 89 ASP A CA 1
ATOM 667 C C . ASP A 1 89 ? 43.964 43.261 -35.580 1.00 85.31 89 ASP A C 1
ATOM 669 O O . ASP A 1 89 ? 43.842 42.483 -34.626 1.00 85.31 89 ASP A O 1
ATOM 673 N N . VAL A 1 90 ? 42.926 43.917 -36.104 1.00 83.56 90 VAL A N 1
ATOM 674 C CA . VAL A 1 90 ? 41.545 43.844 -35.598 1.00 83.56 90 VAL A CA 1
ATOM 675 C C . VAL A 1 90 ? 40.972 42.431 -35.721 1.00 83.56 90 VAL A C 1
ATOM 677 O O . VAL A 1 90 ? 40.215 42.001 -34.856 1.00 83.56 90 VAL A O 1
ATOM 680 N N . GLU A 1 91 ? 41.338 41.686 -36.765 1.00 82.62 91 GLU A N 1
ATOM 681 C CA . GLU A 1 91 ? 40.824 40.332 -36.985 1.00 82.62 91 GLU A CA 1
ATOM 682 C C . GLU A 1 91 ? 41.363 39.343 -35.945 1.00 82.62 91 GLU A C 1
ATOM 684 O O . GLU A 1 91 ? 40.605 38.526 -35.428 1.00 82.62 91 GLU A O 1
ATOM 689 N N . SER A 1 92 ? 42.635 39.472 -35.572 1.00 81.62 92 SER A N 1
ATOM 690 C CA . SER A 1 92 ? 43.283 38.662 -34.537 1.00 81.62 92 SER A CA 1
ATOM 691 C C . SER A 1 92 ? 42.874 39.075 -33.119 1.00 81.62 92 SER A C 1
ATOM 693 O O . SER A 1 92 ? 42.933 38.260 -32.200 1.00 81.62 92 SER A O 1
ATOM 695 N N . ALA A 1 93 ? 42.445 40.328 -32.927 1.00 83.12 93 ALA A N 1
ATOM 696 C CA . ALA A 1 93 ? 41.935 40.832 -31.650 1.00 83.12 93 ALA A CA 1
ATOM 697 C C . ALA A 1 93 ? 40.529 40.303 -31.308 1.00 83.12 93 ALA A C 1
ATOM 699 O O . ALA A 1 93 ? 40.076 40.436 -30.168 1.00 83.12 93 ALA A O 1
ATOM 700 N N . VAL A 1 94 ? 39.827 39.720 -32.286 1.00 85.69 94 VAL A N 1
ATOM 701 C CA . VAL A 1 94 ? 38.411 39.367 -32.176 1.00 85.69 94 VAL A CA 1
ATOM 702 C C . VAL A 1 94 ? 38.207 37.875 -32.380 1.00 85.69 94 VAL A C 1
ATOM 704 O O . VAL A 1 94 ? 38.521 37.302 -33.422 1.00 85.69 94 VAL A O 1
ATOM 707 N N . ARG A 1 95 ? 37.612 37.224 -31.381 1.00 86.06 95 ARG A N 1
ATOM 708 C CA . ARG A 1 95 ? 37.410 35.779 -31.400 1.00 86.06 95 ARG A CA 1
ATOM 709 C C . ARG A 1 95 ? 36.171 35.419 -32.210 1.00 86.06 95 ARG A C 1
ATOM 711 O O . ARG A 1 95 ? 35.046 35.652 -31.778 1.00 86.06 95 ARG A O 1
ATOM 718 N N . GLN A 1 96 ? 36.365 34.805 -33.370 1.00 83.81 96 GLN A N 1
ATOM 719 C CA . GLN A 1 96 ? 35.264 34.328 -34.209 1.00 83.81 96 GLN A CA 1
ATOM 720 C C . GLN A 1 96 ? 34.862 32.901 -33.813 1.00 83.81 96 GLN A C 1
ATOM 722 O O . GLN A 1 96 ? 35.695 31.996 -33.783 1.00 83.81 96 GLN A O 1
ATOM 727 N N . ILE A 1 97 ? 33.580 32.696 -33.508 1.00 82.94 97 ILE A N 1
ATOM 728 C CA . ILE A 1 97 ? 33.018 31.412 -33.073 1.00 82.94 97 ILE A CA 1
ATOM 729 C C . ILE A 1 97 ? 31.854 31.057 -33.999 1.00 82.94 97 ILE A C 1
ATOM 731 O O . ILE A 1 97 ? 30.777 31.650 -33.935 1.00 82.94 97 ILE A O 1
ATOM 735 N N . GLY A 1 98 ? 32.078 30.085 -34.882 1.00 73.31 98 GLY A N 1
ATOM 736 C CA . GLY A 1 98 ? 31.037 29.527 -35.740 1.00 73.31 98 GLY A CA 1
ATOM 737 C C . GLY A 1 98 ? 30.279 28.412 -35.027 1.00 73.31 98 GLY A C 1
ATOM 738 O O . GLY A 1 98 ? 30.888 27.463 -34.543 1.00 73.31 98 GLY A O 1
ATOM 739 N N . HIS A 1 99 ? 28.951 28.507 -35.001 1.00 69.31 99 HIS A N 1
ATOM 740 C CA . HIS A 1 99 ? 28.059 27.475 -34.459 1.00 69.31 99 HIS A CA 1
ATOM 741 C C . HIS A 1 99 ? 27.436 26.604 -35.566 1.00 69.31 99 HIS A C 1
ATOM 743 O O . HIS A 1 99 ? 26.317 26.105 -35.426 1.00 69.31 99 HIS A O 1
ATOM 749 N N . ASP A 1 100 ? 28.144 26.429 -36.688 1.00 56.66 100 ASP A N 1
ATOM 750 C CA . ASP A 1 100 ? 27.731 25.530 -37.771 1.00 56.66 100 ASP A CA 1
ATOM 751 C C . ASP A 1 100 ? 27.964 24.065 -37.359 1.00 56.66 100 ASP A C 1
ATOM 753 O O . ASP A 1 100 ? 29.010 23.722 -36.819 1.00 56.66 100 ASP A O 1
ATOM 757 N N . GLN A 1 101 ? 26.947 23.219 -37.576 1.00 48.69 101 GLN A N 1
ATOM 758 C CA . GLN A 1 101 ? 26.823 21.829 -37.104 1.00 48.69 101 GLN A CA 1
ATOM 759 C C . GLN A 1 101 ? 28.150 21.085 -36.839 1.00 48.69 101 GLN A C 1
ATOM 761 O O . GLN A 1 101 ? 28.741 20.500 -37.746 1.00 48.69 101 GLN A O 1
ATOM 766 N N . VAL A 1 102 ? 28.523 20.964 -35.562 1.00 39.34 102 VAL A N 1
ATOM 767 C CA . VAL A 1 102 ? 29.421 19.910 -35.070 1.00 39.34 102 VAL A CA 1
ATOM 768 C C . VAL A 1 102 ? 28.600 18.968 -34.192 1.00 39.34 102 VAL A C 1
ATOM 770 O O . VAL A 1 102 ? 28.352 19.245 -33.022 1.00 39.34 102 VAL A O 1
ATOM 773 N N . HIS A 1 103 ? 28.156 17.841 -34.750 1.00 48.84 103 HIS A N 1
ATOM 774 C CA . HIS A 1 103 ? 27.502 16.774 -33.985 1.00 48.84 103 HIS A CA 1
ATOM 775 C C . HIS A 1 103 ? 28.000 15.395 -34.428 1.00 48.84 103 HIS A C 1
ATOM 777 O O . HIS A 1 103 ? 27.267 14.616 -35.016 1.00 48.84 103 HIS A O 1
ATOM 783 N N . TYR A 1 104 ? 29.254 15.065 -34.116 1.00 40.59 104 TYR A N 1
ATOM 784 C CA . TYR A 1 104 ? 29.657 13.655 -34.031 1.00 40.59 104 TYR A CA 1
ATOM 785 C C . TYR A 1 104 ? 29.220 13.059 -32.681 1.00 40.59 104 TYR A C 1
ATOM 787 O O . TYR A 1 104 ? 28.693 11.951 -32.614 1.00 40.59 104 TYR A O 1
ATOM 795 N N . GLU A 1 105 ? 29.318 13.842 -31.603 1.00 43.25 105 GLU A N 1
ATOM 796 C CA . GLU A 1 105 ? 28.957 13.391 -30.256 1.00 43.25 105 GLU A CA 1
ATOM 797 C C . GLU A 1 105 ? 27.439 13.320 -30.026 1.00 43.25 105 GLU A C 1
ATOM 799 O O . GLU A 1 105 ? 26.979 12.382 -29.380 1.00 43.25 105 GLU A O 1
ATOM 804 N N . SER A 1 106 ? 26.628 14.216 -30.612 1.00 49.22 106 SER A N 1
ATOM 805 C CA . SER A 1 106 ? 25.166 14.167 -30.413 1.00 49.22 106 SER A CA 1
ATOM 806 C C . SER A 1 106 ? 24.469 13.106 -31.272 1.00 49.22 106 SER A C 1
ATOM 808 O O . SER A 1 106 ? 23.504 12.505 -30.812 1.00 49.22 106 SER A O 1
ATOM 810 N N . THR A 1 107 ? 24.982 12.774 -32.464 1.00 51.97 107 THR A N 1
ATOM 811 C CA . THR A 1 107 ? 24.441 11.661 -33.266 1.00 51.97 107 THR A CA 1
ATOM 812 C C . THR A 1 107 ? 24.851 10.305 -32.697 1.00 51.97 107 THR A C 1
ATOM 814 O O . THR A 1 107 ? 24.033 9.391 -32.682 1.00 51.97 107 THR A O 1
ATOM 817 N N . ALA A 1 108 ? 26.066 10.173 -32.153 1.00 50.78 108 ALA A N 1
ATOM 818 C CA . ALA A 1 108 ? 26.473 8.973 -31.424 1.00 50.78 108 ALA A CA 1
ATOM 819 C C . ALA A 1 108 ? 25.669 8.792 -30.123 1.00 50.78 108 ALA A C 1
ATOM 821 O O . ALA A 1 108 ? 25.242 7.680 -29.823 1.00 50.78 108 ALA A O 1
ATOM 822 N N . GLN A 1 109 ? 25.395 9.874 -29.384 1.00 52.06 109 GLN A N 1
ATOM 823 C CA . GLN A 1 109 ? 24.532 9.836 -28.197 1.00 52.06 109 GLN A CA 1
ATOM 824 C C . GLN A 1 109 ? 23.062 9.565 -28.544 1.00 52.06 109 GLN A C 1
ATOM 826 O O . GLN A 1 109 ? 22.425 8.773 -27.855 1.00 52.06 109 GLN A O 1
ATOM 831 N N . ALA A 1 110 ? 22.530 10.150 -29.621 1.00 53.69 110 ALA A N 1
ATOM 832 C CA . ALA A 1 110 ? 21.177 9.875 -30.102 1.00 53.69 110 ALA A CA 1
ATOM 833 C C . ALA A 1 110 ? 21.039 8.428 -30.594 1.00 53.69 110 ALA A C 1
ATOM 835 O O . ALA A 1 110 ? 20.121 7.739 -30.172 1.00 53.69 110 ALA A O 1
ATOM 836 N N . ALA A 1 111 ? 21.995 7.916 -31.376 1.00 64.75 111 ALA A N 1
ATOM 837 C CA . ALA A 1 111 ? 22.012 6.519 -31.808 1.00 64.75 111 ALA A CA 1
ATOM 838 C C . ALA A 1 111 ? 22.187 5.545 -30.630 1.00 64.75 111 ALA A C 1
ATOM 840 O O . ALA A 1 111 ? 21.564 4.485 -30.609 1.00 64.75 111 ALA A O 1
ATOM 841 N N . ALA A 1 112 ? 22.994 5.898 -29.622 1.00 62.88 112 ALA A N 1
ATOM 842 C CA . ALA A 1 112 ? 23.123 5.117 -28.393 1.00 62.88 112 ALA A CA 1
ATOM 843 C C . ALA A 1 112 ? 21.825 5.125 -27.571 1.00 62.88 112 ALA A C 1
ATOM 845 O O . ALA A 1 112 ? 21.430 4.086 -27.041 1.00 62.88 112 ALA A O 1
ATOM 846 N N . MET A 1 113 ? 21.137 6.268 -27.496 1.00 67.25 113 MET A N 1
ATOM 847 C CA . MET A 1 113 ? 19.840 6.392 -26.833 1.00 67.25 113 MET A CA 1
ATOM 848 C C . MET A 1 113 ? 18.748 5.630 -27.591 1.00 67.25 113 MET A C 1
ATOM 850 O O . MET A 1 113 ? 17.978 4.904 -26.970 1.00 67.25 113 MET A O 1
ATOM 854 N N . ASP A 1 114 ? 18.717 5.711 -28.918 1.00 75.56 114 ASP A N 1
ATOM 855 C CA . ASP A 1 114 ? 17.783 4.974 -29.771 1.00 75.56 114 ASP A CA 1
ATOM 856 C C . ASP A 1 114 ? 18.027 3.466 -29.683 1.00 75.56 114 ASP A C 1
ATOM 858 O O . ASP A 1 114 ? 17.078 2.696 -29.547 1.00 75.56 114 ASP A O 1
ATOM 862 N N . ALA A 1 115 ? 19.289 3.025 -29.664 1.00 78.06 115 ALA A N 1
ATOM 863 C CA . ALA A 1 115 ? 19.644 1.626 -29.439 1.00 78.06 115 ALA A CA 1
ATOM 864 C C . ALA A 1 115 ? 19.245 1.151 -28.031 1.00 78.06 115 ALA A C 1
ATOM 866 O O . ALA A 1 115 ? 18.754 0.032 -27.872 1.00 78.06 115 ALA A O 1
ATOM 867 N N . LEU A 1 116 ? 19.407 1.994 -27.006 1.00 74.81 116 LEU A N 1
ATOM 868 C CA . LEU A 1 116 ? 18.959 1.701 -25.643 1.00 74.81 116 LEU A CA 1
ATOM 869 C C . LEU A 1 116 ? 17.429 1.606 -25.566 1.00 74.81 116 LEU A C 1
ATOM 871 O O . LEU A 1 116 ? 16.897 0.681 -24.953 1.00 74.81 116 LEU A O 1
ATOM 875 N N . GLN A 1 117 ? 16.712 2.521 -26.218 1.00 78.38 117 GLN A N 1
ATOM 876 C CA . GLN A 1 117 ? 15.254 2.505 -26.299 1.00 78.38 117 GLN A CA 1
ATOM 877 C C . GLN A 1 117 ? 14.739 1.305 -27.097 1.00 78.38 117 GLN A C 1
ATOM 879 O O . GLN A 1 117 ? 13.760 0.688 -26.685 1.00 78.38 117 GLN A O 1
ATOM 884 N N . ALA A 1 118 ? 15.395 0.933 -28.198 1.00 77.69 118 ALA A N 1
ATOM 885 C CA . ALA A 1 118 ? 15.063 -0.254 -28.980 1.00 77.69 118 ALA A CA 1
ATOM 886 C C . ALA A 1 118 ? 15.248 -1.531 -28.148 1.00 77.69 118 ALA A C 1
ATOM 888 O O . ALA A 1 118 ? 14.312 -2.321 -28.036 1.00 77.69 118 ALA A O 1
ATOM 889 N N . ARG A 1 119 ? 16.387 -1.671 -27.454 1.00 73.94 119 ARG A N 1
ATOM 890 C CA . ARG A 1 119 ? 16.624 -2.777 -26.508 1.00 73.94 119 ARG A CA 1
ATOM 891 C C . ARG A 1 119 ? 15.580 -2.818 -25.395 1.00 73.94 119 ARG A C 1
ATOM 893 O O . ARG A 1 119 ? 15.131 -3.896 -25.019 1.00 73.94 119 ARG A O 1
ATOM 900 N N . ARG A 1 120 ? 15.160 -1.657 -24.884 1.00 75.19 120 ARG A N 1
ATOM 901 C CA . ARG A 1 120 ? 14.096 -1.565 -23.876 1.00 75.19 120 ARG A CA 1
ATOM 902 C C . ARG A 1 120 ? 12.745 -2.020 -24.431 1.00 75.19 120 ARG A C 1
ATOM 904 O O . ARG A 1 120 ? 12.082 -2.819 -23.788 1.00 75.19 120 ARG A O 1
ATOM 911 N N . ARG A 1 121 ? 12.370 -1.592 -25.642 1.00 78.25 121 ARG A N 1
ATOM 912 C CA . ARG A 1 121 ? 11.131 -2.029 -26.313 1.00 78.25 121 ARG A CA 1
ATOM 913 C C . ARG A 1 121 ? 11.127 -3.531 -26.593 1.00 78.25 121 ARG A C 1
ATOM 915 O O . ARG A 1 121 ? 10.098 -4.171 -26.411 1.00 78.25 121 ARG A O 1
ATOM 922 N N . GLU A 1 122 ? 12.255 -4.099 -27.011 1.00 76.12 122 GLU A N 1
ATOM 923 C CA . GLU A 1 122 ? 12.394 -5.546 -27.210 1.00 76.12 122 GLU A CA 1
ATOM 924 C C . GLU A 1 122 ? 12.270 -6.315 -25.891 1.00 76.12 122 GLU A C 1
ATOM 926 O O . GLU A 1 122 ? 11.550 -7.314 -25.836 1.00 76.12 122 GLU A O 1
ATOM 931 N N . ALA A 1 123 ? 12.899 -5.822 -24.820 1.00 67.19 123 ALA A N 1
ATOM 932 C CA . ALA A 1 123 ? 12.768 -6.391 -23.482 1.00 67.19 123 ALA A CA 1
ATOM 933 C C . ALA A 1 123 ? 11.323 -6.310 -22.961 1.00 67.19 123 ALA A C 1
ATOM 935 O O . ALA A 1 123 ? 10.812 -7.296 -22.435 1.00 67.19 123 ALA A O 1
ATOM 936 N N . ASP A 1 124 ? 10.639 -5.182 -23.163 1.00 70.19 124 ASP A N 1
ATOM 937 C CA . ASP A 1 124 ? 9.237 -4.995 -22.776 1.00 70.19 124 ASP A CA 1
ATOM 938 C C . ASP A 1 124 ? 8.295 -5.883 -23.606 1.00 70.19 124 ASP A C 1
ATOM 940 O O . ASP A 1 124 ? 7.340 -6.450 -23.072 1.00 70.19 124 ASP A O 1
ATOM 944 N N . ALA A 1 125 ? 8.563 -6.059 -24.904 1.00 75.06 125 ALA A N 1
ATOM 945 C CA . ALA A 1 125 ? 7.795 -6.947 -25.775 1.00 75.06 125 ALA A CA 1
ATOM 946 C C . ALA A 1 125 ? 7.974 -8.422 -25.386 1.00 75.06 125 ALA A C 1
ATOM 948 O O . ALA A 1 125 ? 6.997 -9.171 -25.333 1.00 75.06 125 ALA A O 1
ATOM 949 N N . GLU A 1 126 ? 9.201 -8.840 -25.075 1.00 70.50 126 GLU A N 1
ATOM 950 C CA . GLU A 1 126 ? 9.494 -10.183 -24.575 1.00 70.50 126 GLU A CA 1
ATOM 951 C C . GLU A 1 126 ? 8.866 -10.425 -23.196 1.00 70.50 126 GLU A C 1
ATOM 953 O O . GLU A 1 126 ? 8.242 -11.462 -22.974 1.00 70.50 126 GLU A O 1
ATOM 958 N N . ALA A 1 127 ? 8.930 -9.445 -22.294 1.00 65.94 127 ALA A N 1
ATOM 959 C CA . ALA A 1 127 ? 8.261 -9.504 -20.997 1.00 65.94 127 ALA A CA 1
ATOM 960 C C . ALA A 1 127 ? 6.734 -9.569 -21.140 1.00 65.94 127 ALA A C 1
ATOM 962 O O . ALA A 1 127 ? 6.065 -10.341 -20.452 1.00 65.94 127 ALA A O 1
ATOM 963 N N . SER A 1 128 ? 6.165 -8.815 -22.082 1.00 72.19 128 SER A N 1
ATOM 964 C CA . SER A 1 128 ? 4.740 -8.876 -22.409 1.00 72.19 128 SER A CA 1
ATOM 965 C C . SER A 1 128 ? 4.349 -10.266 -22.923 1.00 72.19 128 SER A C 1
ATOM 967 O O . SER A 1 128 ? 3.351 -10.820 -22.466 1.00 72.19 128 SER A O 1
ATOM 969 N N . ARG A 1 129 ? 5.161 -10.891 -23.791 1.00 74.19 129 ARG A N 1
ATOM 970 C CA . ARG A 1 129 ? 4.939 -12.275 -24.251 1.00 74.19 129 ARG A CA 1
ATOM 971 C C . ARG A 1 129 ? 4.979 -13.279 -23.100 1.00 74.19 129 ARG A C 1
ATOM 973 O O . ARG A 1 129 ? 4.040 -14.056 -22.960 1.00 74.19 129 ARG A O 1
ATOM 980 N N . ARG A 1 130 ? 6.009 -13.226 -22.249 1.00 70.00 130 ARG A N 1
ATOM 981 C CA . ARG A 1 130 ? 6.162 -14.129 -21.090 1.00 70.00 130 ARG A CA 1
ATOM 982 C C . ARG A 1 130 ? 5.044 -13.979 -20.067 1.00 70.00 130 ARG A C 1
ATOM 984 O O . ARG A 1 130 ? 4.601 -14.963 -19.497 1.00 70.00 130 ARG A O 1
ATOM 991 N N . THR A 1 131 ? 4.567 -12.755 -19.864 1.00 75.12 131 THR A N 1
ATOM 992 C CA . THR A 1 131 ? 3.509 -12.471 -18.889 1.00 75.12 131 THR A CA 1
ATOM 993 C C . THR A 1 131 ? 2.107 -12.724 -19.443 1.00 75.12 131 THR A C 1
ATOM 995 O O . THR A 1 131 ? 1.173 -12.794 -18.655 1.00 75.12 131 THR A O 1
ATOM 998 N N . SER A 1 132 ? 1.919 -12.866 -20.763 1.00 78.88 132 SER A N 1
ATOM 999 C CA . SER A 1 132 ? 0.592 -12.901 -21.409 1.00 78.88 132 SER A CA 1
ATOM 1000 C C . SER A 1 132 ? -0.322 -14.024 -20.914 1.00 78.88 132 SER A C 1
ATOM 1002 O O . SER A 1 132 ? -1.513 -13.781 -20.707 1.00 78.88 132 SER A O 1
ATOM 1004 N N . SER A 1 133 ? 0.211 -15.229 -20.687 1.00 84.00 133 SER A N 1
ATOM 1005 C CA . SER A 1 133 ? -0.569 -16.347 -20.135 1.00 84.00 133 SER A CA 1
ATOM 1006 C C . SER A 1 133 ? -0.999 -16.062 -18.696 1.00 84.00 133 SER A C 1
ATOM 1008 O O . SER A 1 133 ? -2.184 -16.176 -18.375 1.00 84.00 133 SER A O 1
ATOM 1010 N N . LEU A 1 134 ? -0.078 -15.545 -17.877 1.00 85.69 134 LEU A N 1
ATOM 1011 C CA . LEU A 1 134 ? -0.359 -15.122 -16.511 1.00 85.69 134 LEU A CA 1
ATOM 1012 C C . LEU A 1 134 ? -1.380 -13.978 -16.480 1.00 85.69 134 LEU A C 1
ATOM 1014 O O . LEU A 1 134 ? -2.257 -13.959 -15.616 1.00 85.69 134 LEU A O 1
ATOM 1018 N N . ARG A 1 135 ? -1.334 -13.055 -17.455 1.00 81.69 135 ARG A N 1
ATOM 1019 C CA . ARG A 1 135 ? -2.336 -11.987 -17.582 1.00 81.69 135 ARG A CA 1
ATOM 1020 C C . ARG A 1 135 ? -3.729 -12.549 -17.835 1.00 81.69 135 ARG A C 1
ATOM 1022 O O . ARG A 1 135 ? -4.692 -12.107 -17.209 1.00 81.69 135 ARG A O 1
ATOM 1029 N N . ALA A 1 136 ? -3.839 -13.512 -18.746 1.00 85.06 136 ALA A N 1
ATOM 1030 C CA . ALA A 1 136 ? -5.105 -14.163 -19.051 1.00 85.06 136 ALA A CA 1
ATOM 1031 C C . ALA A 1 136 ? -5.637 -14.939 -17.836 1.00 85.06 136 ALA A C 1
ATOM 1033 O O . ALA A 1 136 ? -6.795 -14.755 -17.458 1.00 85.06 136 ALA A O 1
ATOM 1034 N N . ALA A 1 137 ? -4.785 -15.735 -17.182 1.00 86.31 137 ALA A N 1
ATOM 1035 C CA . ALA A 1 137 ? -5.138 -16.490 -15.980 1.00 86.31 137 ALA A CA 1
ATOM 1036 C C . ALA A 1 137 ? -5.589 -15.570 -14.832 1.00 86.31 137 ALA A C 1
ATOM 1038 O O . ALA A 1 137 ? -6.618 -15.817 -14.202 1.00 86.31 137 ALA A O 1
ATOM 1039 N N . GLY A 1 138 ? -4.869 -14.466 -14.621 1.00 86.25 138 GLY A N 1
ATOM 1040 C CA . GLY A 1 138 ? -5.212 -13.413 -13.669 1.00 86.25 138 GLY A CA 1
ATOM 1041 C C . GLY A 1 138 ? -6.592 -12.828 -13.903 1.00 86.25 138 GLY A C 1
ATOM 1042 O O . GLY A 1 138 ? -7.423 -12.819 -12.997 1.00 86.25 138 GLY A O 1
ATOM 1043 N N . LYS A 1 139 ? -6.871 -12.426 -15.146 1.00 86.06 139 LYS A N 1
ATOM 1044 C CA . LYS A 1 139 ? -8.168 -11.863 -15.527 1.00 86.06 139 LYS A CA 1
ATOM 1045 C C . LYS A 1 139 ? -9.316 -12.845 -15.288 1.00 86.06 139 LYS A C 1
ATOM 1047 O O . LYS A 1 139 ? -10.345 -12.442 -14.755 1.00 86.06 139 LYS A O 1
ATOM 1052 N N . VAL A 1 140 ? -9.145 -14.125 -15.634 1.00 87.94 140 VAL A N 1
ATOM 1053 C CA . VAL A 1 140 ? -10.150 -15.171 -15.345 1.00 87.94 140 VAL A CA 1
ATOM 1054 C C . VAL A 1 140 ? -10.363 -15.328 -13.839 1.00 87.94 140 VAL A C 1
ATOM 1056 O O . VAL A 1 140 ? -11.487 -15.529 -13.387 1.00 87.94 140 VAL A O 1
ATOM 1059 N N . ALA A 1 141 ? -9.301 -15.185 -13.050 1.00 86.62 141 ALA A N 1
ATOM 1060 C CA . ALA A 1 141 ? -9.373 -15.216 -11.597 1.00 86.62 141 ALA A CA 1
ATOM 1061 C C . ALA A 1 141 ? -9.920 -13.918 -10.964 1.00 86.62 141 ALA A C 1
ATOM 1063 O O . ALA A 1 141 ? -10.114 -13.883 -9.748 1.00 86.62 141 ALA A O 1
ATOM 1064 N N . GLY A 1 142 ? -10.205 -12.876 -11.748 1.00 88.38 142 GLY A N 1
ATOM 1065 C CA . GLY A 1 142 ? -10.669 -11.584 -11.239 1.00 88.38 142 GLY A CA 1
ATOM 1066 C C . GLY A 1 142 ? -9.554 -10.699 -10.674 1.00 88.38 142 GLY A C 1
ATOM 1067 O O . GLY A 1 142 ? -9.840 -9.771 -9.924 1.00 88.38 142 GLY A O 1
ATOM 1068 N N . PHE A 1 143 ? -8.294 -10.971 -11.017 1.00 87.81 143 PHE A N 1
ATOM 1069 C CA . PHE A 1 143 ? -7.174 -10.086 -10.720 1.00 87.81 143 PHE A CA 1
ATOM 1070 C C . PHE A 1 143 ? -6.875 -9.171 -11.906 1.00 87.81 143 PHE A C 1
ATOM 1072 O O . PHE A 1 143 ? -6.710 -9.617 -13.043 1.00 87.81 143 PHE A O 1
ATOM 1079 N N . GLU A 1 144 ? -6.762 -7.881 -11.620 1.00 83.31 144 GLU A N 1
ATOM 1080 C CA . GLU A 1 144 ? -6.338 -6.867 -12.581 1.00 83.31 144 GLU A CA 1
ATOM 1081 C C . GLU A 1 144 ? -4.822 -6.664 -12.536 1.00 83.31 144 GLU A C 1
ATOM 1083 O O . GLU A 1 144 ? -4.164 -6.939 -11.533 1.00 83.31 144 GLU A O 1
ATOM 1088 N N . ILE A 1 145 ? -4.255 -6.181 -13.639 1.00 78.75 145 ILE A N 1
ATOM 1089 C CA . ILE A 1 145 ? -2.816 -5.945 -13.775 1.00 78.75 145 ILE A CA 1
ATOM 1090 C C . ILE A 1 145 ? -2.582 -4.454 -13.898 1.00 78.75 145 ILE A C 1
ATOM 1092 O O . ILE A 1 145 ? -3.180 -3.799 -14.749 1.00 78.75 145 ILE A O 1
ATOM 1096 N N . TYR A 1 146 ? -1.673 -3.946 -13.074 1.00 79.50 146 TYR A N 1
ATOM 1097 C CA . TYR A 1 146 ? -1.469 -2.506 -12.905 1.00 79.50 146 TYR A CA 1
ATOM 1098 C C . TYR A 1 146 ? -0.043 -2.050 -13.228 1.00 79.50 146 TYR A C 1
ATOM 1100 O O . TYR A 1 146 ? 0.246 -0.858 -13.201 1.00 79.50 146 TYR A O 1
ATOM 1108 N N . GLY A 1 147 ? 0.863 -2.978 -13.539 1.00 78.44 147 GLY A N 1
ATOM 1109 C CA . GLY A 1 147 ? 2.234 -2.651 -13.913 1.00 78.44 147 GLY A CA 1
ATOM 1110 C C . GLY A 1 147 ? 3.045 -3.885 -14.272 1.00 78.44 147 GLY A C 1
ATOM 1111 O O . GLY A 1 147 ? 2.712 -4.999 -13.869 1.00 78.44 147 GLY A O 1
ATOM 1112 N N . PHE A 1 148 ? 4.104 -3.693 -15.048 1.00 79.81 148 PHE A N 1
ATOM 1113 C CA . PHE A 1 148 ? 5.052 -4.747 -15.381 1.00 79.81 148 PHE A CA 1
ATOM 1114 C C . PHE A 1 148 ? 6.418 -4.153 -15.714 1.00 79.81 148 PHE A C 1
ATOM 1116 O O . PHE A 1 148 ? 6.522 -2.999 -16.129 1.00 79.81 148 PHE A O 1
ATOM 1123 N N . ALA A 1 149 ? 7.446 -4.975 -15.557 1.00 75.31 149 ALA A N 1
ATOM 1124 C CA . ALA A 1 149 ? 8.794 -4.743 -16.045 1.00 75.31 149 ALA A CA 1
ATOM 1125 C C . ALA A 1 149 ? 9.346 -6.047 -16.637 1.00 75.31 149 ALA A C 1
ATOM 1127 O O . ALA A 1 149 ? 8.654 -7.067 -16.685 1.00 75.31 149 ALA A O 1
ATOM 1128 N N . SER A 1 150 ? 10.605 -6.032 -17.071 1.00 71.06 150 SER A N 1
ATOM 1129 C CA . SER A 1 150 ? 11.252 -7.192 -17.693 1.00 71.06 150 SER A CA 1
ATOM 1130 C C . SER A 1 150 ? 11.298 -8.441 -16.807 1.00 71.06 150 SER A C 1
ATOM 1132 O O . SER A 1 150 ? 11.323 -9.555 -17.326 1.00 71.06 150 SER A O 1
ATOM 1134 N N . ASN A 1 151 ? 11.289 -8.265 -15.485 1.00 79.69 151 ASN A N 1
ATOM 1135 C CA . ASN A 1 151 ? 11.442 -9.331 -14.500 1.00 79.69 151 ASN A CA 1
ATOM 1136 C C . ASN A 1 151 ? 10.316 -9.390 -13.458 1.00 79.69 151 ASN A C 1
ATOM 1138 O O . ASN A 1 151 ? 10.432 -10.170 -12.517 1.00 79.69 151 ASN A O 1
ATOM 1142 N N . TRP A 1 152 ? 9.236 -8.616 -13.593 1.00 86.38 152 TRP A N 1
ATOM 1143 C CA . TRP A 1 152 ? 8.088 -8.728 -12.688 1.00 86.38 152 TRP A CA 1
ATOM 1144 C C . TRP A 1 152 ? 6.776 -8.235 -13.308 1.00 86.38 152 TRP A C 1
ATOM 1146 O O . TRP A 1 152 ? 6.759 -7.430 -14.240 1.00 86.38 152 TRP A O 1
ATOM 1156 N N . VAL A 1 153 ? 5.654 -8.698 -12.758 1.00 87.38 153 VAL A N 1
ATOM 1157 C CA . VAL A 1 153 ? 4.298 -8.221 -13.058 1.00 87.38 153 VAL A CA 1
ATOM 1158 C C . VAL A 1 153 ? 3.574 -7.894 -11.755 1.00 87.38 153 VAL A C 1
ATOM 1160 O O . VAL A 1 153 ? 3.627 -8.671 -10.810 1.00 87.38 153 VAL A O 1
ATOM 1163 N N . ARG A 1 154 ? 2.880 -6.757 -11.688 1.00 87.56 154 ARG A N 1
ATOM 1164 C CA . ARG A 1 154 ? 1.992 -6.426 -10.568 1.00 87.56 154 ARG A CA 1
ATOM 1165 C C . ARG A 1 154 ? 0.569 -6.819 -10.928 1.00 87.56 154 ARG A C 1
ATOM 1167 O O . ARG A 1 154 ? 0.004 -6.289 -11.886 1.00 87.56 154 ARG A O 1
ATOM 1174 N N . ILE A 1 155 ? 0.013 -7.742 -10.156 1.00 86.75 155 ILE A N 1
ATOM 1175 C CA . ILE A 1 155 ? -1.273 -8.390 -10.397 1.00 86.75 155 ILE A CA 1
ATOM 1176 C C . ILE A 1 155 ? -2.058 -8.480 -9.086 1.00 86.75 155 ILE A C 1
ATOM 1178 O O . ILE A 1 155 ? -1.588 -9.021 -8.085 1.00 86.75 155 ILE A O 1
ATOM 1182 N N . GLY A 1 156 ? -3.270 -7.928 -9.089 1.00 84.38 156 GLY A N 1
ATOM 1183 C CA . GLY A 1 156 ? -4.095 -7.801 -7.894 1.00 84.38 156 GLY A CA 1
ATOM 1184 C C . GLY A 1 156 ? -3.329 -7.098 -6.761 1.00 84.38 156 GLY A C 1
ATOM 1185 O O . GLY A 1 156 ? -2.723 -6.048 -7.000 1.00 84.38 156 GLY A O 1
ATOM 1186 N N . PRO A 1 157 ? -3.323 -7.658 -5.536 1.00 81.62 157 PRO A N 1
ATOM 1187 C CA . PRO A 1 157 ? -2.603 -7.070 -4.408 1.00 81.62 157 PRO A CA 1
ATOM 1188 C C . PRO A 1 157 ? -1.083 -7.315 -4.452 1.00 81.62 157 PRO A C 1
ATOM 1190 O O . PRO A 1 157 ? -0.364 -6.748 -3.632 1.00 81.62 157 PRO A O 1
ATOM 1193 N N . GLY A 1 158 ? -0.584 -8.153 -5.369 1.00 87.19 158 GLY A N 1
ATOM 1194 C CA . GLY A 1 158 ? 0.778 -8.684 -5.325 1.00 87.19 158 GLY A CA 1
ATOM 1195 C C . GLY A 1 158 ? 1.672 -8.327 -6.502 1.00 87.19 158 GLY A C 1
ATOM 1196 O O . GLY A 1 158 ? 1.237 -7.823 -7.540 1.00 87.19 158 GLY A O 1
ATOM 1197 N N . ILE A 1 159 ? 2.951 -8.635 -6.326 1.00 91.50 159 ILE A N 1
ATOM 1198 C CA . ILE A 1 159 ? 3.988 -8.617 -7.350 1.00 91.50 159 ILE A CA 1
ATOM 1199 C C . ILE A 1 159 ? 4.402 -10.066 -7.609 1.00 91.50 159 ILE A C 1
ATOM 1201 O O . ILE A 1 159 ? 4.610 -10.843 -6.685 1.00 91.50 159 ILE A O 1
ATOM 1205 N N . VAL A 1 160 ? 4.502 -10.433 -8.880 1.00 92.12 160 VAL A N 1
ATOM 1206 C CA . VAL A 1 160 ? 5.041 -11.709 -9.343 1.00 92.12 160 VAL A CA 1
ATOM 1207 C C . VAL A 1 160 ? 6.377 -11.418 -10.001 1.00 92.12 160 VAL A C 1
ATOM 1209 O O . VAL A 1 160 ? 6.412 -10.816 -11.073 1.00 92.12 160 VAL A O 1
ATOM 1212 N N . SER A 1 161 ? 7.461 -11.826 -9.361 1.00 91.38 161 SER A N 1
ATOM 1213 C CA . SER A 1 161 ? 8.828 -11.699 -9.858 1.00 91.38 161 SER A CA 1
ATOM 1214 C C . SER A 1 161 ? 9.239 -12.966 -10.603 1.00 91.38 161 SER A C 1
ATOM 1216 O O . SER A 1 161 ? 8.946 -14.074 -10.165 1.00 91.38 161 SER A O 1
ATOM 1218 N N . TYR A 1 162 ? 9.923 -12.813 -11.732 1.00 87.38 162 TYR A N 1
ATOM 1219 C CA . TYR A 1 162 ? 10.483 -13.919 -12.506 1.00 87.38 162 TYR A CA 1
ATOM 1220 C C . TYR A 1 162 ? 11.934 -14.124 -12.083 1.00 87.38 162 TYR A C 1
ATOM 1222 O O . TYR A 1 162 ? 12.822 -13.372 -12.489 1.00 87.38 162 TYR A O 1
ATOM 1230 N N . GLU A 1 163 ? 12.162 -15.133 -11.253 1.00 89.19 163 GLU A N 1
ATOM 1231 C CA . GLU A 1 163 ? 13.480 -15.486 -10.740 1.00 89.19 163 GLU A CA 1
ATOM 1232 C C . GLU A 1 163 ? 14.059 -16.691 -11.488 1.00 89.19 163 GLU A C 1
ATOM 1234 O O . GLU A 1 163 ? 13.410 -17.306 -12.337 1.00 89.19 163 GLU A O 1
ATOM 1239 N N . ARG A 1 164 ? 15.320 -17.028 -11.190 1.00 86.38 164 ARG A N 1
ATOM 1240 C CA . ARG A 1 164 ? 16.033 -18.131 -11.851 1.00 86.38 164 ARG A CA 1
ATOM 1241 C C . ARG A 1 164 ? 15.320 -19.475 -11.677 1.00 86.38 164 ARG A C 1
ATOM 1243 O O . ARG A 1 164 ? 15.299 -20.266 -12.616 1.00 86.38 164 ARG A O 1
ATOM 1250 N N . ASP A 1 165 ? 14.747 -19.697 -10.498 1.00 88.44 165 ASP A N 1
ATOM 1251 C CA . ASP A 1 165 ? 14.181 -20.983 -10.083 1.00 88.44 165 ASP A CA 1
ATOM 1252 C C . ASP A 1 165 ? 12.651 -21.047 -10.240 1.00 88.44 165 ASP A C 1
ATOM 1254 O O . ASP A 1 165 ? 12.032 -22.045 -9.879 1.00 88.44 165 ASP A O 1
ATOM 1258 N N . GLY A 1 166 ? 12.029 -19.990 -10.774 1.00 89.50 166 GLY A N 1
ATOM 1259 C CA . GLY A 1 166 ? 10.587 -19.914 -10.999 1.00 89.50 166 GLY A CA 1
ATOM 1260 C C . GLY A 1 166 ? 10.006 -18.530 -10.718 1.00 89.50 166 GLY A C 1
ATOM 1261 O O . GLY A 1 166 ? 10.719 -17.546 -10.530 1.00 89.50 166 GLY A O 1
ATOM 1262 N N . MET A 1 167 ? 8.679 -18.454 -10.695 1.00 92.50 167 MET A N 1
ATOM 1263 C CA . MET A 1 167 ? 7.946 -17.240 -10.342 1.00 92.50 167 MET A CA 1
ATOM 1264 C C . MET A 1 167 ? 7.800 -17.130 -8.825 1.00 92.50 167 MET A C 1
ATOM 1266 O O . MET A 1 167 ? 7.333 -18.066 -8.184 1.00 92.50 167 MET A O 1
ATOM 1270 N N . VAL A 1 168 ? 8.146 -15.986 -8.250 1.00 94.75 168 VAL A N 1
ATOM 1271 C CA . VAL A 1 168 ? 7.960 -15.698 -6.824 1.00 94.75 168 VAL A CA 1
ATOM 1272 C C . VAL A 1 168 ? 6.855 -14.669 -6.672 1.00 94.75 168 VAL A C 1
ATOM 1274 O O . VAL A 1 168 ? 6.884 -13.615 -7.301 1.00 94.75 168 VAL A O 1
ATOM 1277 N N . VAL A 1 169 ? 5.867 -14.978 -5.841 1.00 94.62 169 VAL A N 1
ATOM 1278 C CA . VAL A 1 169 ? 4.785 -14.056 -5.503 1.00 94.62 169 VAL A CA 1
ATOM 1279 C C . VAL A 1 169 ? 5.135 -13.369 -4.197 1.00 94.62 169 VAL A C 1
ATOM 1281 O O . VAL A 1 169 ? 5.479 -14.038 -3.222 1.00 94.62 169 VAL A O 1
ATOM 1284 N N . SER A 1 170 ? 4.990 -12.050 -4.160 1.00 94.06 170 SER A N 1
ATOM 1285 C CA . SER A 1 170 ? 5.020 -11.273 -2.931 1.00 94.06 170 SER A CA 1
ATOM 1286 C C . SER A 1 170 ? 3.802 -10.363 -2.818 1.00 94.06 170 SER A C 1
ATOM 1288 O O . SER A 1 170 ? 3.345 -9.770 -3.795 1.00 94.06 170 SER A O 1
ATOM 1290 N N . VAL A 1 171 ? 3.240 -10.260 -1.617 1.00 92.25 171 VAL A N 1
ATOM 1291 C CA . VAL A 1 171 ? 2.140 -9.338 -1.311 1.00 92.25 171 VAL A CA 1
ATOM 1292 C C . VAL A 1 171 ? 2.492 -8.604 -0.028 1.00 92.25 171 VAL A C 1
ATOM 1294 O O . VAL A 1 171 ? 2.617 -9.222 1.029 1.00 92.25 171 VAL A O 1
ATOM 1297 N N . ALA A 1 172 ? 2.654 -7.288 -0.129 1.00 86.44 172 ALA A N 1
ATOM 1298 C CA . ALA A 1 172 ? 2.835 -6.436 1.037 1.00 86.44 172 ALA A CA 1
ATOM 1299 C C . ALA A 1 172 ? 1.519 -6.320 1.815 1.00 86.44 172 ALA A C 1
ATOM 1301 O O . ALA A 1 172 ? 0.445 -6.195 1.222 1.00 86.44 172 ALA A O 1
ATOM 1302 N N . ASP A 1 173 ? 1.601 -6.289 3.143 1.00 74.50 173 ASP A N 1
ATOM 1303 C CA . ASP A 1 173 ? 0.438 -6.017 3.996 1.00 74.50 173 ASP A CA 1
ATOM 1304 C C . ASP A 1 173 ? -0.004 -4.531 3.953 1.00 74.50 173 ASP A C 1
ATOM 1306 O O . ASP A 1 173 ? -1.055 -4.155 4.495 1.00 74.50 173 ASP A O 1
ATOM 1310 N N . GLY A 1 174 ? 0.795 -3.703 3.265 1.00 59.78 174 GLY A N 1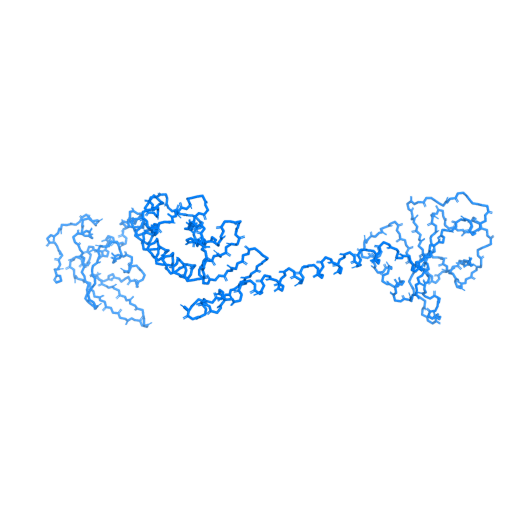
ATOM 1311 C CA . GLY A 1 174 ? 0.529 -2.322 2.878 1.00 59.78 174 GLY A CA 1
ATOM 1312 C C . GLY A 1 174 ? 0.681 -1.293 3.995 1.00 59.78 174 GLY A C 1
ATOM 1313 O O . GLY A 1 174 ? 0.245 -0.163 3.792 1.00 59.78 174 GLY A O 1
ATOM 1314 N N . HIS A 1 175 ? 1.215 -1.658 5.166 1.00 63.25 175 HIS A N 1
ATOM 1315 C CA . HIS A 1 175 ? 1.255 -0.761 6.325 1.00 63.25 175 HIS A CA 1
ATOM 1316 C C . HIS A 1 175 ? 2.662 -0.679 6.939 1.00 63.25 175 HIS A C 1
ATOM 1318 O O . HIS A 1 175 ? 3.014 -1.416 7.860 1.00 63.25 175 HIS A O 1
ATOM 1324 N N . GLU A 1 176 ? 3.446 0.290 6.457 1.00 46.88 176 GLU A N 1
ATOM 1325 C CA . GLU A 1 176 ? 4.665 0.768 7.117 1.00 46.88 176 GLU A CA 1
ATOM 1326 C C . GLU A 1 176 ? 4.274 1.422 8.456 1.00 46.88 176 GLU A C 1
ATOM 1328 O O . GLU A 1 176 ? 3.649 2.481 8.489 1.00 46.88 176 GLU A O 1
ATOM 1333 N N . GLY A 1 177 ? 4.571 0.751 9.573 1.00 50.53 177 GLY A N 1
ATOM 1334 C CA . GLY A 1 177 ? 4.195 1.205 10.922 1.00 50.53 177 GLY A CA 1
ATOM 1335 C C . GLY A 1 177 ? 3.505 0.155 11.795 1.00 50.53 177 GLY A C 1
ATOM 1336 O O . GLY A 1 177 ? 2.767 0.520 12.709 1.00 50.53 177 GLY A O 1
ATOM 1337 N N . ASN A 1 178 ? 3.704 -1.137 11.510 1.00 58.53 178 ASN A N 1
ATOM 1338 C CA . ASN A 1 178 ? 3.081 -2.230 12.254 1.00 58.53 178 ASN A CA 1
ATOM 1339 C C . ASN A 1 178 ? 3.353 -2.148 13.766 1.00 58.53 178 ASN A C 1
ATOM 1341 O O . ASN A 1 178 ? 4.497 -2.063 14.215 1.00 58.53 178 ASN A O 1
ATOM 1345 N N . ASP A 1 179 ? 2.269 -2.236 14.536 1.00 64.81 179 ASP A N 1
ATOM 1346 C CA . ASP A 1 179 ? 2.290 -2.444 15.979 1.00 64.81 179 ASP A CA 1
ATOM 1347 C C . ASP A 1 179 ? 3.095 -3.727 16.288 1.00 64.81 179 ASP A C 1
ATOM 1349 O O . ASP A 1 179 ? 2.737 -4.807 15.796 1.00 64.81 179 ASP A O 1
ATOM 1353 N N . PRO A 1 180 ? 4.185 -3.648 17.079 1.00 69.31 180 PRO A N 1
ATOM 1354 C CA . PRO A 1 180 ? 5.015 -4.806 17.404 1.00 69.31 180 PRO A CA 1
ATOM 1355 C C . PRO A 1 180 ? 4.221 -5.965 18.012 1.00 69.31 180 PRO A C 1
ATOM 1357 O O . PRO A 1 180 ? 4.618 -7.117 17.864 1.00 69.31 180 PRO A O 1
ATOM 1360 N N . THR A 1 181 ? 3.088 -5.673 18.661 1.00 71.62 181 THR A N 1
ATOM 1361 C CA . THR A 1 181 ? 2.260 -6.662 19.362 1.00 71.62 181 THR A CA 1
ATOM 1362 C C . THR A 1 181 ? 1.565 -7.661 18.436 1.00 71.62 181 THR A C 1
ATOM 1364 O O . THR A 1 181 ? 1.188 -8.741 18.887 1.00 71.62 181 THR A O 1
ATOM 1367 N N . VAL A 1 182 ? 1.407 -7.343 17.145 1.00 79.31 182 VAL A N 1
ATOM 1368 C CA . VAL A 1 182 ? 0.752 -8.236 16.168 1.00 79.31 182 VAL A CA 1
ATOM 1369 C C . VAL A 1 182 ? 1.706 -8.813 15.130 1.00 79.31 182 VAL A C 1
ATOM 1371 O O . VAL A 1 182 ? 1.315 -9.709 14.386 1.00 79.31 182 VAL A O 1
ATOM 1374 N N . ARG A 1 183 ? 2.964 -8.353 15.094 1.00 76.25 183 ARG A N 1
ATOM 1375 C CA . ARG A 1 183 ? 3.940 -8.761 14.075 1.00 76.25 183 ARG A CA 1
ATOM 1376 C C . ARG A 1 183 ? 4.200 -10.266 14.085 1.00 76.25 183 ARG A C 1
ATOM 1378 O O . ARG A 1 183 ? 4.185 -10.888 13.028 1.00 76.25 183 ARG A O 1
ATOM 1385 N N . ASP A 1 184 ? 4.405 -10.846 15.263 1.00 78.88 184 ASP A N 1
ATOM 1386 C CA . ASP A 1 184 ? 4.716 -12.275 15.390 1.00 78.88 184 ASP A CA 1
ATOM 1387 C C . ASP A 1 184 ? 3.514 -13.146 14.980 1.00 78.88 184 ASP A C 1
ATOM 1389 O O . ASP A 1 184 ? 3.683 -14.205 14.381 1.00 78.88 184 ASP A O 1
ATOM 1393 N N . ARG A 1 185 ? 2.290 -12.633 15.165 1.00 85.69 185 ARG A N 1
ATOM 1394 C CA . ARG A 1 185 ? 1.048 -13.296 14.742 1.00 85.69 185 ARG A CA 1
ATOM 1395 C C . ARG A 1 185 ? 0.849 -13.287 13.226 1.00 85.69 185 ARG A C 1
ATOM 1397 O O . ARG A 1 185 ? 0.126 -14.127 12.709 1.00 85.69 185 ARG A O 1
ATOM 1404 N N . TYR A 1 186 ? 1.473 -12.373 12.480 1.00 88.12 186 TYR A N 1
ATOM 1405 C CA . TYR A 1 186 ? 1.372 -12.392 11.015 1.00 88.12 186 TYR A CA 1
ATOM 1406 C C . TYR A 1 186 ? 2.121 -13.566 10.396 1.00 88.12 186 TYR A C 1
ATOM 1408 O O . TYR A 1 186 ? 1.671 -14.111 9.392 1.00 88.12 186 TYR A O 1
ATOM 1416 N N . ALA A 1 187 ? 3.235 -13.983 11.002 1.00 87.88 187 ALA A N 1
ATOM 1417 C CA . ALA A 1 187 ? 3.959 -15.161 10.545 1.00 87.88 187 ALA A CA 1
ATOM 1418 C C . ALA A 1 187 ? 3.100 -16.431 10.652 1.00 87.88 187 ALA A C 1
ATOM 1420 O O . ALA A 1 187 ? 3.179 -17.293 9.782 1.00 87.88 187 ALA A O 1
ATOM 1421 N N . GLU A 1 188 ? 2.225 -16.507 11.657 1.00 90.62 188 GLU A N 1
ATOM 1422 C CA . GLU A 1 188 ? 1.265 -17.606 11.839 1.00 90.62 188 GLU A CA 1
ATOM 1423 C C . GLU A 1 188 ? 0.151 -17.613 10.777 1.00 90.62 188 GLU A C 1
ATOM 1425 O O . GLU A 1 188 ? -0.464 -18.649 10.536 1.00 90.62 188 GLU A O 1
ATOM 1430 N N . LEU A 1 189 ? -0.101 -16.473 10.122 1.00 91.69 189 LEU A N 1
ATOM 1431 C CA . LEU A 1 189 ? -1.075 -16.341 9.033 1.00 91.69 189 LEU A CA 1
ATOM 1432 C C . LEU A 1 189 ? -0.489 -16.687 7.659 1.00 91.69 189 LEU A C 1
ATOM 1434 O O . LEU A 1 189 ? -1.224 -16.672 6.670 1.00 91.69 189 LEU A O 1
ATOM 1438 N N . ALA A 1 190 ? 0.815 -16.968 7.572 1.00 91.94 190 ALA A N 1
ATOM 1439 C CA . ALA A 1 190 ? 1.449 -17.327 6.313 1.00 91.94 190 ALA A CA 1
ATOM 1440 C C . ALA A 1 190 ? 0.832 -18.628 5.761 1.00 91.94 190 ALA A C 1
ATOM 1442 O O . ALA A 1 190 ? 0.824 -19.649 6.455 1.00 91.94 190 ALA A O 1
ATOM 1443 N N . PRO A 1 191 ? 0.328 -18.630 4.514 1.00 91.88 191 PRO A N 1
ATOM 1444 C CA . PRO A 1 191 ? -0.166 -19.848 3.886 1.00 91.88 191 PRO A CA 1
ATOM 1445 C C . PRO A 1 191 ? 0.895 -20.964 3.806 1.00 91.88 191 PRO A C 1
ATOM 1447 O O . PRO A 1 191 ? 2.097 -20.680 3.838 1.00 91.88 191 PRO A O 1
ATOM 1450 N N . PRO A 1 192 ? 0.487 -22.234 3.631 1.00 90.00 192 PRO A N 1
ATOM 1451 C CA . PRO A 1 192 ? 1.422 -23.348 3.477 1.00 90.00 192 PRO A CA 1
ATOM 1452 C C . PRO A 1 192 ? 2.450 -23.115 2.362 1.00 90.00 192 PRO A C 1
ATOM 1454 O O . PRO A 1 192 ? 2.112 -22.574 1.310 1.00 90.00 192 PRO A O 1
ATOM 1457 N N . ASP A 1 193 ? 3.692 -23.551 2.587 1.00 87.56 193 ASP A N 1
ATOM 1458 C CA . ASP A 1 193 ? 4.838 -23.377 1.675 1.00 87.56 193 ASP A CA 1
ATOM 1459 C C . ASP A 1 193 ? 5.189 -21.913 1.348 1.00 87.56 193 ASP A C 1
ATOM 1461 O O . ASP A 1 193 ? 5.808 -21.608 0.320 1.00 87.56 193 ASP A O 1
ATOM 1465 N N . THR A 1 194 ? 4.804 -20.989 2.227 1.00 94.31 194 THR A N 1
ATOM 1466 C CA . THR A 1 194 ? 5.141 -19.568 2.130 1.00 94.31 194 THR A CA 1
ATOM 1467 C C . THR A 1 194 ? 5.743 -19.073 3.437 1.00 94.31 194 THR A C 1
ATOM 1469 O O . THR A 1 194 ? 5.791 -19.791 4.436 1.00 94.31 194 THR A O 1
ATOM 1472 N N . ARG A 1 195 ? 6.243 -17.841 3.426 1.00 93.75 195 ARG A N 1
ATOM 1473 C CA . ARG A 1 195 ? 6.771 -17.182 4.618 1.00 93.75 195 ARG A CA 1
ATOM 1474 C C . ARG A 1 195 ? 6.264 -15.754 4.700 1.00 93.75 195 ARG A C 1
ATOM 1476 O O . ARG A 1 195 ? 6.011 -15.125 3.676 1.00 93.75 195 ARG A O 1
ATOM 1483 N N . TYR A 1 196 ? 6.191 -15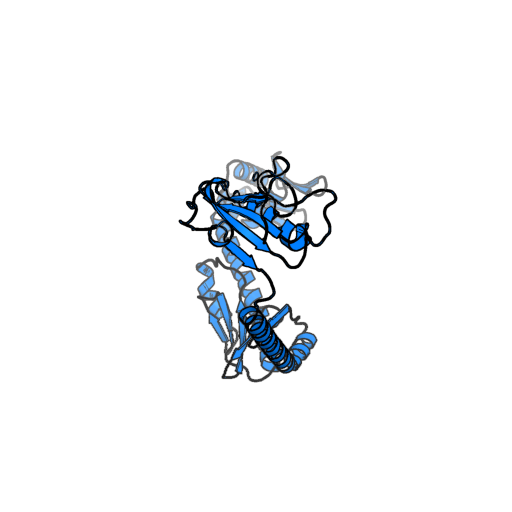.230 5.913 1.00 91.38 196 TYR A N 1
ATOM 1484 C CA . TYR A 1 196 ? 6.093 -13.795 6.135 1.00 91.38 196 TYR A CA 1
ATOM 1485 C C . TYR A 1 196 ? 7.501 -13.225 6.334 1.00 91.38 196 TYR A C 1
ATOM 1487 O O . TYR A 1 196 ? 8.281 -13.748 7.131 1.00 91.38 196 TYR A O 1
ATOM 1495 N N . ASP A 1 197 ? 7.837 -12.182 5.584 1.00 88.62 197 ASP A N 1
ATOM 1496 C CA . ASP A 1 197 ? 9.061 -11.414 5.743 1.00 88.62 197 ASP A CA 1
ATOM 1497 C C . ASP A 1 197 ? 8.797 -10.221 6.675 1.00 88.62 197 ASP A C 1
ATOM 1499 O O . ASP A 1 197 ? 8.092 -9.285 6.289 1.00 88.62 197 ASP A O 1
ATOM 1503 N N . PRO A 1 198 ? 9.329 -10.231 7.909 1.00 82.62 198 PRO A N 1
ATOM 1504 C CA . PRO A 1 198 ? 9.087 -9.159 8.861 1.00 82.62 198 PRO A CA 1
ATOM 1505 C C . PRO A 1 198 ? 9.885 -7.885 8.563 1.00 82.62 198 PRO A C 1
ATOM 1507 O O . PRO A 1 198 ? 9.589 -6.871 9.190 1.00 82.62 198 PRO A O 1
ATOM 1510 N N . GLN A 1 199 ? 10.896 -7.929 7.682 1.00 82.06 199 GLN A N 1
ATOM 1511 C CA . GLN A 1 199 ? 11.664 -6.743 7.285 1.00 82.06 199 GLN A CA 1
ATOM 1512 C C . GLN A 1 199 ? 10.933 -5.974 6.187 1.00 82.06 199 GLN A C 1
ATOM 1514 O O . GLN A 1 199 ? 10.755 -4.766 6.291 1.00 82.06 199 GLN A O 1
ATOM 1519 N N . GLU A 1 200 ? 10.457 -6.699 5.177 1.00 81.06 200 GLU A N 1
ATOM 1520 C CA . GLU A 1 200 ? 9.758 -6.131 4.017 1.00 81.06 200 GLU A CA 1
ATOM 1521 C C . GLU A 1 200 ? 8.230 -6.086 4.198 1.00 81.06 200 GLU A C 1
ATOM 1523 O O . GLU A 1 200 ? 7.499 -5.687 3.293 1.00 81.06 200 GLU A O 1
ATOM 1528 N N . HIS A 1 201 ? 7.725 -6.534 5.353 1.00 83.19 201 HIS A N 1
ATOM 1529 C CA . HIS A 1 201 ? 6.299 -6.575 5.694 1.00 83.19 201 HIS A CA 1
ATOM 1530 C C . HIS A 1 201 ? 5.423 -7.231 4.614 1.00 83.19 201 HIS A C 1
ATOM 1532 O O . HIS A 1 201 ? 4.347 -6.745 4.250 1.00 83.19 201 HIS A O 1
ATOM 1538 N N . CYS A 1 202 ? 5.888 -8.359 4.080 1.00 89.81 202 CYS A N 1
ATOM 1539 C CA . CYS A 1 202 ? 5.216 -9.031 2.978 1.00 89.81 202 CYS A CA 1
ATOM 1540 C C . CYS A 1 202 ? 5.172 -10.544 3.147 1.00 89.81 202 CYS A C 1
ATOM 1542 O O . CYS A 1 202 ? 6.064 -11.165 3.718 1.00 89.81 202 CYS A O 1
ATOM 1544 N N . PHE A 1 203 ? 4.122 -11.155 2.611 1.00 93.88 203 PHE A N 1
ATOM 1545 C CA . PHE A 1 203 ? 4.100 -12.594 2.394 1.00 93.88 203 PHE A CA 1
ATOM 1546 C C . PHE A 1 203 ? 4.848 -12.908 1.106 1.00 93.88 203 PHE A C 1
ATOM 1548 O O . PHE A 1 203 ? 4.628 -12.240 0.096 1.00 93.88 203 PHE A O 1
ATOM 1555 N N . VAL A 1 204 ? 5.717 -13.914 1.144 1.00 95.44 204 VAL A N 1
ATOM 1556 C CA . VAL A 1 204 ? 6.576 -14.322 0.030 1.00 95.44 204 VAL A CA 1
ATOM 1557 C C . VAL A 1 204 ? 6.437 -15.821 -0.189 1.00 95.44 204 VAL A C 1
ATOM 1559 O O . VAL A 1 204 ? 6.522 -16.616 0.752 1.00 95.44 204 VAL A O 1
ATOM 1562 N N . SER A 1 205 ? 6.203 -16.223 -1.434 1.00 96.44 205 SER A N 1
ATOM 1563 C CA . SER A 1 205 ? 6.098 -17.632 -1.799 1.00 96.44 205 SER A CA 1
ATOM 1564 C C . SER A 1 205 ? 7.471 -18.264 -2.014 1.00 96.44 205 SER A C 1
ATOM 1566 O O . SER A 1 205 ? 8.453 -17.582 -2.304 1.00 96.44 205 SER A O 1
ATOM 1568 N N . ARG A 1 206 ? 7.535 -19.596 -1.976 1.00 95.06 206 ARG A N 1
ATOM 1569 C CA . ARG A 1 206 ? 8.593 -20.319 -2.697 1.00 95.06 206 ARG A CA 1
ATOM 1570 C C . ARG A 1 206 ? 8.507 -20.051 -4.215 1.00 95.06 206 ARG A C 1
ATOM 1572 O O . ARG A 1 206 ? 7.455 -19.597 -4.679 1.00 95.06 206 ARG A O 1
ATOM 1579 N N . PRO A 1 207 ? 9.540 -20.393 -5.004 1.00 95.50 207 PRO A N 1
ATOM 1580 C CA . PRO A 1 207 ? 9.431 -20.400 -6.459 1.00 95.50 207 PRO A CA 1
ATOM 1581 C C . PRO A 1 207 ? 8.289 -21.308 -6.948 1.00 95.50 207 PRO A C 1
ATOM 1583 O O . PRO A 1 207 ? 8.098 -22.424 -6.448 1.00 95.50 207 PRO A O 1
ATOM 1586 N N . LEU A 1 208 ? 7.515 -20.802 -7.908 1.00 94.38 208 LEU A N 1
ATOM 1587 C CA . LEU A 1 208 ? 6.333 -21.421 -8.506 1.00 94.38 208 LEU A CA 1
ATOM 1588 C C . LEU A 1 208 ? 6.568 -21.675 -9.995 1.00 94.38 208 LEU A C 1
ATOM 1590 O O . LEU A 1 208 ? 7.185 -20.867 -10.690 1.00 94.38 208 LEU A O 1
ATOM 1594 N N . ASN A 1 209 ? 6.031 -22.782 -10.503 1.00 90.75 209 ASN A N 1
ATOM 1595 C CA . ASN A 1 209 ? 6.387 -23.265 -11.842 1.00 90.75 209 ASN A CA 1
ATOM 1596 C C . ASN A 1 209 ? 5.351 -22.941 -12.924 1.00 90.75 209 ASN A C 1
ATOM 1598 O O . ASN A 1 209 ? 5.617 -23.137 -14.108 1.00 90.75 209 ASN A O 1
ATOM 1602 N N . ASN A 1 210 ? 4.151 -22.500 -12.544 1.00 90.44 210 ASN A N 1
ATOM 1603 C CA . ASN A 1 210 ? 3.057 -22.261 -13.483 1.00 90.44 210 ASN A CA 1
ATOM 1604 C C . ASN A 1 210 ? 2.071 -21.198 -12.982 1.00 90.44 210 ASN A C 1
ATOM 1606 O O . ASN A 1 210 ? 1.986 -20.904 -11.788 1.00 90.44 210 ASN A O 1
ATOM 1610 N N . ASP A 1 211 ? 1.283 -20.663 -13.914 1.00 91.00 211 ASP A N 1
ATOM 1611 C CA . ASP A 1 211 ? 0.320 -19.593 -13.647 1.00 91.00 211 ASP A CA 1
ATOM 1612 C C . ASP A 1 211 ? -0.761 -20.019 -12.641 1.00 91.00 211 ASP A C 1
ATOM 1614 O O . ASP A 1 211 ? -1.198 -19.217 -11.821 1.00 91.00 211 ASP A O 1
ATOM 1618 N N . ALA A 1 212 ? -1.183 -21.287 -12.647 1.00 91.44 212 ALA A N 1
ATOM 1619 C CA . ALA A 1 212 ? -2.217 -21.775 -11.734 1.00 91.44 212 ALA A CA 1
ATOM 1620 C C . ALA A 1 212 ? -1.746 -21.795 -10.268 1.00 91.44 212 ALA A C 1
ATOM 1622 O O . ALA A 1 212 ? -2.532 -21.502 -9.364 1.00 91.44 212 ALA A O 1
ATOM 1623 N N . GLU A 1 213 ? -0.477 -22.125 -10.021 1.00 93.69 213 GLU A N 1
ATOM 1624 C CA . GLU A 1 213 ? 0.162 -21.965 -8.712 1.00 93.69 213 GLU A CA 1
ATOM 1625 C C . GLU A 1 213 ? 0.196 -20.492 -8.308 1.00 93.69 213 GLU A C 1
ATOM 1627 O O . GLU A 1 213 ? -0.279 -20.161 -7.225 1.00 93.69 213 GLU A O 1
ATOM 1632 N N . VAL A 1 214 ? 0.642 -19.604 -9.203 1.00 92.69 214 VAL A N 1
ATOM 1633 C CA . VAL A 1 214 ? 0.702 -18.155 -8.943 1.00 92.69 214 VAL A CA 1
ATOM 1634 C C . VAL A 1 214 ? -0.663 -17.596 -8.543 1.00 92.69 214 VAL A C 1
ATOM 1636 O O . VAL A 1 214 ? -0.784 -16.933 -7.514 1.00 92.69 214 VAL A O 1
ATOM 1639 N N . ILE A 1 215 ? -1.715 -17.892 -9.311 1.00 93.12 215 ILE A N 1
ATOM 1640 C CA . ILE A 1 215 ? -3.072 -17.407 -9.029 1.00 93.12 215 ILE A CA 1
ATOM 1641 C C . ILE A 1 215 ? -3.597 -17.932 -7.689 1.00 93.12 215 ILE A C 1
ATOM 1643 O O . ILE A 1 215 ? -4.239 -17.190 -6.941 1.00 93.12 215 ILE A O 1
ATOM 1647 N N . ARG A 1 216 ? -3.330 -19.199 -7.363 1.00 93.81 216 ARG A N 1
ATOM 1648 C CA . ARG A 1 216 ? -3.745 -19.794 -6.086 1.00 93.81 216 ARG A CA 1
ATOM 1649 C C . ARG A 1 216 ? -3.032 -19.132 -4.910 1.00 93.81 216 ARG A C 1
ATOM 1651 O O . ARG A 1 216 ? -3.682 -18.787 -3.928 1.00 93.81 216 ARG A O 1
ATOM 1658 N N . THR A 1 217 ? -1.727 -18.912 -5.036 1.00 95.06 217 THR A N 1
ATOM 1659 C CA . THR A 1 217 ? -0.915 -18.235 -4.023 1.00 95.06 217 THR A CA 1
ATOM 1660 C C . THR A 1 217 ? -1.353 -16.785 -3.828 1.00 95.06 217 THR A C 1
ATOM 1662 O O . THR A 1 217 ? -1.501 -16.352 -2.690 1.00 95.06 217 THR A O 1
ATOM 1665 N N . LEU A 1 218 ? -1.656 -16.050 -4.905 1.00 93.06 218 LEU A N 1
ATOM 1666 C CA . LEU A 1 218 ? -2.190 -14.684 -4.817 1.00 93.06 218 LEU A CA 1
ATOM 1667 C C . LEU A 1 218 ? -3.503 -14.618 -4.026 1.00 93.06 218 LEU A C 1
ATOM 1669 O O . LEU A 1 218 ? -3.669 -13.718 -3.206 1.00 93.06 218 LEU A O 1
ATOM 1673 N N . ARG A 1 219 ? -4.420 -15.575 -4.228 1.00 92.88 219 ARG A N 1
ATOM 1674 C CA . ARG A 1 219 ? -5.658 -15.656 -3.430 1.00 92.88 219 ARG A CA 1
ATOM 1675 C C . ARG A 1 219 ? -5.369 -15.928 -1.957 1.00 92.88 219 ARG A C 1
ATOM 1677 O O . ARG A 1 219 ? -5.892 -15.218 -1.106 1.00 92.88 219 ARG A O 1
ATOM 1684 N N . ALA A 1 220 ? -4.513 -16.904 -1.666 1.00 94.19 220 ALA A N 1
ATOM 1685 C CA . ALA A 1 220 ? -4.155 -17.239 -0.290 1.00 94.19 220 ALA A CA 1
ATOM 1686 C C . ALA A 1 220 ? -3.504 -16.046 0.435 1.00 94.19 220 ALA A C 1
ATOM 1688 O O . ALA A 1 220 ? -3.832 -15.755 1.582 1.00 94.19 220 ALA A O 1
ATOM 1689 N N . PHE A 1 221 ? -2.635 -15.296 -0.248 1.00 94.19 221 PHE A N 1
ATOM 1690 C CA . PHE A 1 221 ? -2.065 -14.066 0.302 1.00 94.19 221 PHE A CA 1
ATOM 1691 C C . PHE A 1 221 ? -3.092 -12.952 0.479 1.00 94.19 221 PHE A C 1
ATOM 1693 O O . PHE A 1 221 ? -3.028 -12.236 1.474 1.00 94.19 221 PHE A O 1
ATOM 1700 N N . GLN A 1 222 ? -4.062 -12.808 -0.426 1.00 90.56 222 GLN A N 1
ATOM 1701 C CA . GLN A 1 222 ? -5.152 -11.849 -0.241 1.00 90.56 222 GLN A CA 1
ATOM 1702 C C . GLN A 1 222 ? -5.949 -12.144 1.039 1.00 90.56 222 GLN A C 1
ATOM 1704 O O . GLN A 1 222 ? -6.258 -11.223 1.795 1.00 90.56 222 GLN A O 1
ATOM 1709 N N . GLU A 1 223 ? -6.250 -13.415 1.307 1.00 91.69 223 GLU A N 1
ATOM 1710 C CA . GLU A 1 223 ? -6.920 -13.842 2.540 1.00 91.69 223 GLU A CA 1
ATOM 1711 C C . GLU A 1 223 ? -6.055 -13.574 3.781 1.00 91.69 223 GLU A C 1
ATOM 1713 O O . GLU A 1 223 ? -6.548 -13.010 4.760 1.00 91.69 223 GLU A O 1
ATOM 1718 N N . ALA A 1 224 ? -4.755 -13.883 3.721 1.00 91.62 224 ALA A N 1
ATOM 1719 C CA . ALA A 1 224 ? -3.819 -13.615 4.813 1.00 91.62 224 ALA A CA 1
ATOM 1720 C C . ALA A 1 224 ? -3.718 -12.113 5.139 1.00 91.62 224 ALA A C 1
ATOM 1722 O O . ALA A 1 224 ? -3.792 -11.722 6.303 1.00 91.62 224 ALA A O 1
ATOM 1723 N N . VAL A 1 225 ? -3.643 -11.245 4.124 1.00 89.31 225 VAL A N 1
ATOM 1724 C CA . VAL A 1 225 ? -3.621 -9.782 4.313 1.00 89.31 225 VAL A CA 1
ATOM 1725 C C . VAL A 1 225 ? -4.920 -9.269 4.940 1.00 89.31 225 VAL A C 1
ATOM 1727 O O . VAL A 1 225 ? -4.882 -8.385 5.801 1.00 89.31 225 VAL A O 1
ATOM 1730 N N . LEU A 1 226 ? -6.074 -9.823 4.556 1.00 89.19 226 LEU A N 1
ATOM 1731 C CA . LEU A 1 226 ? -7.350 -9.490 5.194 1.00 89.19 226 LEU A CA 1
ATOM 1732 C C . LEU A 1 226 ? -7.370 -9.915 6.671 1.00 89.19 226 LEU A C 1
ATOM 1734 O O . LEU A 1 226 ? -7.841 -9.150 7.514 1.00 89.19 226 LEU A O 1
ATOM 1738 N N . ALA A 1 227 ? -6.810 -11.080 7.005 1.00 90.56 227 ALA A N 1
ATOM 1739 C CA . ALA A 1 227 ? -6.664 -11.519 8.392 1.00 90.56 227 ALA A CA 1
ATOM 1740 C C . ALA A 1 227 ? -5.717 -10.601 9.192 1.00 90.56 227 ALA A C 1
ATOM 1742 O O . ALA A 1 227 ? -6.054 -10.203 10.309 1.00 90.56 227 ALA A O 1
ATOM 1743 N N . CYS A 1 228 ? -4.597 -10.160 8.607 1.00 88.12 228 CYS A N 1
ATOM 1744 C CA . CYS A 1 228 ? -3.727 -9.147 9.216 1.00 88.12 228 CYS A CA 1
ATOM 1745 C C . CYS A 1 228 ? -4.489 -7.849 9.526 1.00 88.12 228 CYS A C 1
ATOM 1747 O O . CYS A 1 228 ? -4.321 -7.273 10.600 1.00 88.12 228 CYS A O 1
ATOM 1749 N N . ALA A 1 229 ? -5.368 -7.393 8.625 1.00 85.94 229 ALA A N 1
ATOM 1750 C CA . ALA A 1 229 ? -6.175 -6.194 8.852 1.00 85.94 229 ALA A CA 1
ATOM 1751 C C . ALA A 1 229 ? -7.126 -6.334 10.056 1.00 85.94 229 ALA A C 1
ATOM 1753 O O . ALA A 1 229 ? -7.338 -5.359 10.783 1.00 85.94 229 ALA A O 1
ATOM 1754 N N . ILE A 1 230 ? -7.663 -7.535 10.302 1.00 87.56 230 ILE A N 1
ATOM 1755 C CA . ILE A 1 230 ? -8.471 -7.830 11.494 1.00 87.56 230 ILE A CA 1
ATOM 1756 C C . ILE A 1 230 ? -7.608 -7.716 12.754 1.00 87.56 230 ILE A C 1
ATOM 1758 O O . ILE A 1 230 ? -7.972 -6.972 13.662 1.00 87.56 230 ILE A O 1
ATOM 1762 N N . LEU A 1 231 ? -6.432 -8.354 12.774 1.00 87.50 231 LEU A N 1
ATOM 1763 C CA . LEU A 1 231 ? -5.511 -8.291 13.915 1.00 87.50 231 LEU A CA 1
ATOM 1764 C C . LEU A 1 231 ? -5.086 -6.857 14.248 1.00 87.50 231 LEU A C 1
ATOM 1766 O O . LEU A 1 231 ? -5.075 -6.467 15.414 1.00 87.50 231 LEU A O 1
ATOM 1770 N N . ARG A 1 232 ? -4.796 -6.036 13.230 1.00 85.19 232 ARG A N 1
ATOM 1771 C CA . ARG A 1 232 ? -4.497 -4.608 13.432 1.00 85.19 232 ARG A CA 1
ATOM 1772 C C . ARG A 1 232 ? -5.662 -3.861 14.041 1.00 85.19 232 ARG A C 1
ATOM 1774 O O . ARG A 1 232 ? -5.467 -3.039 14.930 1.00 85.19 232 ARG A O 1
ATOM 1781 N N . LYS A 1 233 ? -6.873 -4.116 13.546 1.00 84.06 233 LYS A N 1
ATOM 1782 C CA . LYS A 1 233 ? -8.077 -3.465 14.055 1.00 84.06 233 LYS A CA 1
ATOM 1783 C C . LYS A 1 233 ? -8.318 -3.832 15.518 1.00 84.06 233 LYS A C 1
ATOM 1785 O O . LYS A 1 233 ? -8.678 -2.949 16.291 1.00 84.06 233 LYS A O 1
ATOM 1790 N N . GLU A 1 234 ? -8.092 -5.088 15.893 1.00 85.00 234 GLU A N 1
ATOM 1791 C CA . GLU A 1 234 ? -8.153 -5.553 17.282 1.00 85.00 234 GLU A CA 1
ATOM 1792 C C . GLU A 1 234 ? -7.101 -4.859 18.154 1.00 85.00 234 GLU A C 1
ATOM 1794 O O . GLU A 1 234 ? -7.463 -4.243 19.151 1.00 85.00 234 GLU A O 1
ATOM 1799 N N . ALA A 1 235 ? -5.827 -4.864 17.752 1.00 83.62 235 ALA A N 1
ATOM 1800 C CA . ALA A 1 235 ? -4.746 -4.237 18.520 1.00 83.62 235 ALA A CA 1
ATOM 1801 C C . ALA A 1 235 ? -4.918 -2.715 18.662 1.00 83.62 235 ALA A C 1
ATOM 1803 O O . ALA A 1 235 ? -4.779 -2.155 19.756 1.00 83.62 235 ALA A O 1
ATOM 1804 N N . TRP A 1 236 ? -5.316 -2.043 17.577 1.00 84.50 236 TRP A N 1
ATOM 1805 C CA . TRP A 1 236 ? -5.681 -0.629 17.609 1.00 84.50 236 TRP A CA 1
ATOM 1806 C C . TRP A 1 236 ? -6.842 -0.384 18.570 1.00 84.50 236 TRP A C 1
ATOM 1808 O O . TRP A 1 236 ? -6.799 0.560 19.356 1.00 84.50 236 TRP A O 1
ATOM 1818 N N . HIS A 1 237 ? -7.870 -1.236 18.535 1.00 83.25 237 HIS A N 1
ATOM 1819 C CA . HIS A 1 237 ? -9.013 -1.116 19.427 1.00 83.25 237 HIS A CA 1
ATOM 1820 C C . HIS A 1 237 ? -8.600 -1.290 20.890 1.00 83.25 237 HIS A C 1
ATOM 1822 O O . HIS A 1 237 ? -8.944 -0.443 21.708 1.00 83.25 237 HIS A O 1
ATOM 1828 N N . THR A 1 238 ? -7.800 -2.305 21.218 1.00 83.06 238 THR A N 1
ATOM 1829 C CA . THR A 1 238 ? -7.253 -2.508 22.567 1.00 83.06 238 THR A CA 1
ATOM 1830 C C . THR A 1 238 ? -6.474 -1.285 23.047 1.00 83.06 238 THR A C 1
ATOM 1832 O O . THR A 1 238 ? -6.711 -0.802 24.154 1.00 83.06 238 THR A O 1
ATOM 1835 N N . THR A 1 239 ? -5.601 -0.728 22.204 1.00 83.06 239 THR A N 1
ATOM 1836 C CA . THR A 1 239 ? -4.830 0.482 22.530 1.00 83.06 239 THR A CA 1
ATOM 1837 C C . THR A 1 239 ? -5.736 1.697 22.719 1.00 83.06 239 THR A C 1
ATOM 1839 O O . THR A 1 239 ? -5.570 2.465 23.669 1.00 83.06 239 THR A O 1
ATOM 1842 N N . PHE A 1 240 ? -6.735 1.860 21.849 1.00 84.88 240 PHE A N 1
ATOM 1843 C CA . PHE A 1 240 ? -7.726 2.926 21.944 1.00 84.88 240 PHE A CA 1
ATOM 1844 C C . PHE A 1 240 ? -8.490 2.849 23.270 1.00 84.88 240 PHE A C 1
ATOM 1846 O O . PHE A 1 240 ? -8.528 3.840 24.000 1.00 84.88 240 PHE A O 1
ATOM 1853 N N . VAL A 1 241 ? -9.025 1.672 23.614 1.00 84.75 241 VAL A N 1
ATOM 1854 C CA . VAL A 1 241 ? -9.738 1.418 24.875 1.00 84.75 241 VAL A CA 1
ATOM 1855 C C . VAL A 1 241 ? -8.838 1.717 26.073 1.00 84.75 241 VAL A C 1
ATOM 1857 O O . VAL A 1 241 ? -9.239 2.476 26.951 1.00 84.75 241 VAL A O 1
ATOM 1860 N N . ALA A 1 242 ? -7.601 1.211 26.079 1.00 83.12 242 ALA A N 1
ATOM 1861 C CA . ALA A 1 242 ? -6.645 1.439 27.163 1.00 83.12 242 ALA A CA 1
ATOM 1862 C C . ALA A 1 242 ? -6.264 2.921 27.336 1.00 83.12 242 ALA A C 1
ATOM 1864 O O . ALA A 1 242 ? -6.026 3.383 28.451 1.00 83.12 242 ALA A O 1
ATOM 1865 N N . SER A 1 243 ? -6.213 3.687 26.243 1.00 84.81 243 SER A N 1
ATOM 1866 C CA . SER A 1 243 ? -5.884 5.117 26.283 1.00 84.81 243 SER A CA 1
ATOM 1867 C C . SER A 1 243 ? -7.064 6.011 26.679 1.00 84.81 243 SER A C 1
ATOM 1869 O O . SER A 1 243 ? -6.873 7.178 27.043 1.00 84.81 243 SER A O 1
ATOM 1871 N N . MET A 1 244 ? -8.290 5.489 26.600 1.00 89.12 244 MET A N 1
ATOM 1872 C CA . MET A 1 244 ? -9.491 6.276 26.810 1.00 89.12 244 MET A CA 1
ATOM 1873 C C . MET A 1 244 ? -9.702 6.580 28.292 1.00 89.12 244 MET A C 1
ATOM 1875 O O . MET A 1 244 ? -9.858 5.697 29.129 1.00 89.12 244 MET A O 1
ATOM 1879 N N . LYS A 1 245 ? -9.754 7.872 28.620 1.00 90.44 245 LYS A N 1
ATOM 1880 C CA . LYS A 1 245 ? -9.930 8.341 29.999 1.00 90.44 245 LYS A CA 1
ATOM 1881 C C . LYS A 1 245 ? -11.384 8.681 30.297 1.00 90.44 245 LYS A C 1
ATOM 1883 O O . LYS A 1 245 ? -12.051 9.362 29.504 1.00 90.44 245 LYS A O 1
ATOM 1888 N N . MET A 1 246 ? -11.836 8.289 31.488 1.00 93.00 246 MET A N 1
ATOM 1889 C CA . MET A 1 246 ? -13.093 8.763 32.063 1.00 93.00 246 MET A CA 1
ATOM 1890 C C . MET A 1 246 ? -12.927 10.229 32.486 1.00 93.00 246 MET A C 1
ATOM 1892 O O . MET A 1 246 ? -12.463 10.547 33.581 1.00 93.00 246 MET A O 1
ATOM 1896 N N . SER A 1 247 ? -13.249 11.148 31.576 1.00 93.69 247 SER A N 1
ATOM 1897 C CA . SER A 1 247 ? -13.216 12.587 31.842 1.00 93.69 247 SER A CA 1
ATOM 1898 C C . SER A 1 247 ? -14.406 13.013 32.707 1.00 93.69 247 SER A C 1
ATOM 1900 O O . SER A 1 247 ? -15.416 12.315 32.789 1.00 93.69 247 SER A O 1
ATOM 1902 N N . ALA A 1 248 ? -14.329 14.192 33.331 1.00 92.94 248 ALA A N 1
ATOM 1903 C CA . ALA A 1 248 ? -15.436 14.701 34.141 1.00 92.94 248 ALA A CA 1
ATOM 1904 C C . ALA A 1 248 ? -16.771 14.819 33.363 1.00 92.94 248 ALA A C 1
ATOM 1906 O O . ALA A 1 248 ? -17.793 14.404 33.911 1.00 92.94 248 ALA A O 1
ATOM 1907 N N . PRO A 1 249 ? -16.811 15.302 32.100 1.00 94.38 249 PRO A N 1
ATOM 1908 C CA . PRO A 1 249 ? -18.038 15.285 31.298 1.00 94.38 249 PRO A CA 1
ATOM 1909 C C . PRO A 1 249 ? -18.590 13.878 31.041 1.00 94.38 249 PRO A C 1
ATOM 1911 O O . PRO A 1 249 ? -19.795 13.671 31.164 1.00 94.38 249 PRO A O 1
ATOM 1914 N N . ARG A 1 250 ? -17.718 12.904 30.741 1.00 95.56 250 ARG A N 1
ATOM 1915 C CA . ARG A 1 250 ? -18.120 11.505 30.518 1.00 95.56 250 ARG A CA 1
ATOM 1916 C C . ARG A 1 250 ? -18.692 10.892 31.779 1.00 95.56 250 ARG A C 1
ATOM 1918 O O . ARG A 1 250 ? -19.783 10.342 31.724 1.00 95.56 250 ARG A O 1
ATOM 1925 N N . ARG A 1 251 ? -18.011 11.074 32.916 1.00 95.69 251 ARG A N 1
ATOM 1926 C CA . ARG A 1 251 ? -18.489 10.598 34.216 1.00 95.69 251 ARG A CA 1
ATOM 1927 C C . ARG A 1 251 ? -19.876 11.157 34.514 1.00 95.69 251 ARG A C 1
ATOM 1929 O O . ARG A 1 251 ? -20.771 10.389 34.818 1.00 95.69 251 ARG A O 1
ATOM 1936 N N . ARG A 1 252 ? -20.087 12.467 34.332 1.00 94.88 252 ARG A N 1
ATOM 1937 C CA . ARG A 1 252 ? -21.407 13.096 34.528 1.00 94.88 252 ARG A CA 1
ATOM 1938 C C . ARG A 1 252 ? -22.488 12.478 33.643 1.00 94.88 252 ARG A C 1
ATOM 1940 O O . ARG A 1 252 ? -23.570 12.190 34.140 1.00 94.88 252 ARG A O 1
ATOM 1947 N N . PHE A 1 253 ? -22.203 12.276 32.356 1.00 97.00 253 PHE A N 1
ATOM 1948 C CA . PHE A 1 253 ? -23.156 11.644 31.446 1.00 97.00 253 PHE A CA 1
ATOM 1949 C C . PHE A 1 253 ? -23.450 10.195 31.848 1.00 97.00 253 PHE A C 1
ATOM 1951 O O . PHE A 1 253 ? -24.613 9.822 31.926 1.00 97.00 253 PHE A O 1
ATOM 1958 N N . VAL A 1 254 ? -22.420 9.396 32.143 1.00 95.69 254 VAL A N 1
ATOM 1959 C CA . VAL A 1 254 ? -22.558 7.988 32.544 1.00 95.69 254 VAL A CA 1
ATOM 1960 C C . VAL A 1 254 ? -23.324 7.859 33.863 1.00 95.69 254 VAL A C 1
ATOM 1962 O O . VAL A 1 254 ? -24.223 7.031 33.945 1.00 95.69 254 VAL A O 1
ATOM 1965 N N . SER A 1 255 ? -23.059 8.710 34.859 1.00 94.06 255 SER A N 1
ATOM 1966 C CA . SER A 1 255 ? -23.837 8.756 36.106 1.00 94.06 255 SER A CA 1
ATOM 1967 C C . SER A 1 255 ? -25.307 9.082 35.849 1.00 94.06 255 SER A C 1
ATOM 1969 O O . SER A 1 255 ? -26.188 8.351 36.290 1.00 94.06 255 SER A O 1
ATOM 1971 N N . ALA A 1 256 ? -25.584 10.127 35.065 1.00 94.25 256 ALA A N 1
ATOM 1972 C CA . ALA A 1 256 ? -26.952 10.493 34.711 1.00 94.25 256 ALA A CA 1
ATOM 1973 C C . ALA A 1 256 ? -27.665 9.382 33.920 1.00 94.25 256 ALA A C 1
ATOM 1975 O O . ALA A 1 256 ? -28.860 9.145 34.104 1.00 94.25 256 ALA A O 1
ATOM 1976 N N . ALA A 1 257 ? -26.939 8.693 33.041 1.00 94.88 257 ALA A N 1
ATOM 1977 C CA . ALA A 1 257 ? -27.435 7.572 32.251 1.00 94.88 257 ALA A CA 1
ATOM 1978 C C . ALA A 1 257 ? -27.715 6.337 33.108 1.00 94.88 257 ALA A C 1
ATOM 1980 O O . ALA A 1 257 ? -28.705 5.650 32.866 1.00 94.88 257 ALA A O 1
ATOM 1981 N N . ALA A 1 258 ? -26.886 6.085 34.122 1.00 92.38 258 ALA A N 1
ATOM 1982 C CA . ALA A 1 258 ? -27.120 5.037 35.102 1.00 92.38 258 ALA A CA 1
ATOM 1983 C C . ALA A 1 258 ? -28.386 5.317 35.918 1.00 92.38 258 ALA A C 1
ATOM 1985 O O . ALA A 1 258 ? -29.138 4.400 36.177 1.00 92.38 258 ALA A O 1
ATOM 1986 N N . GLU A 1 259 ? -28.684 6.566 36.270 1.00 90.44 259 GLU A N 1
ATOM 1987 C CA . GLU A 1 259 ? -29.879 6.880 37.067 1.00 90.44 259 GLU A CA 1
ATOM 1988 C C . GLU A 1 259 ? -31.170 6.955 36.237 1.00 90.44 259 GLU A C 1
ATOM 1990 O O . GLU A 1 259 ? -32.234 6.535 36.686 1.00 90.44 259 GLU A O 1
ATOM 1995 N N . SER A 1 260 ? -31.097 7.530 35.033 1.00 90.31 260 SER A N 1
ATOM 1996 C CA . SER A 1 260 ? -32.286 7.929 34.258 1.00 90.31 260 SER A CA 1
ATOM 1997 C C . SER A 1 260 ? -32.481 7.181 32.936 1.00 90.31 260 SER A C 1
ATOM 1999 O O . SER A 1 260 ? -33.483 7.399 32.249 1.00 90.31 260 SER A O 1
ATOM 2001 N N . GLY A 1 261 ? -31.549 6.293 32.583 1.00 92.50 261 GLY A N 1
ATOM 2002 C CA . GLY A 1 261 ? -31.491 5.639 31.279 1.00 92.50 261 GLY A CA 1
ATOM 2003 C C . GLY A 1 261 ? -30.997 6.570 30.166 1.00 92.50 261 GLY A C 1
ATOM 2004 O O . GLY A 1 261 ? -30.906 7.790 30.321 1.00 92.50 261 GLY A O 1
ATOM 2005 N N . ILE A 1 262 ? -30.671 5.985 29.011 1.00 96.62 262 ILE A N 1
ATOM 2006 C CA . ILE A 1 262 ? -30.212 6.726 27.832 1.00 96.62 262 ILE A CA 1
ATOM 2007 C C . ILE A 1 262 ? -31.357 6.831 26.829 1.00 96.62 262 ILE A C 1
ATOM 2009 O O . ILE A 1 262 ? -31.943 5.829 26.425 1.00 96.62 262 ILE A O 1
ATOM 2013 N N . ARG A 1 263 ? -31.640 8.049 26.366 1.00 95.44 263 ARG A N 1
ATOM 2014 C CA . ARG A 1 263 ? -32.567 8.297 25.256 1.00 95.44 263 ARG A CA 1
ATOM 2015 C C . ARG A 1 263 ? -31.797 8.653 24.000 1.00 95.44 263 ARG A C 1
ATOM 2017 O O . ARG A 1 263 ? -31.042 9.627 23.997 1.00 95.44 263 ARG A O 1
ATOM 2024 N N . LEU A 1 264 ? -32.033 7.890 22.940 1.00 96.56 264 LEU A N 1
AT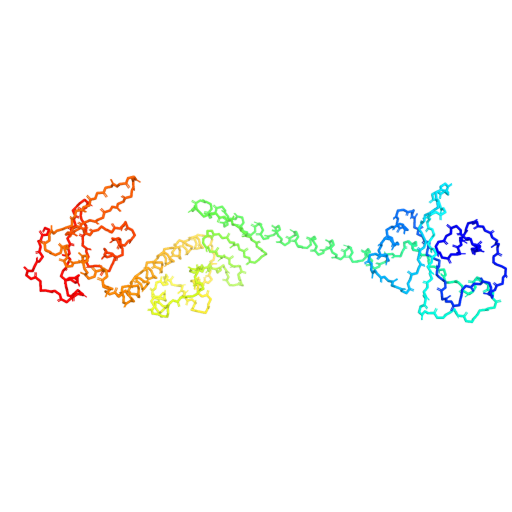OM 2025 C CA . LEU A 1 264 ? -31.480 8.130 21.616 1.00 96.56 264 LEU A CA 1
ATOM 2026 C C . LEU A 1 264 ? -32.509 8.831 20.729 1.00 96.56 264 LEU A C 1
ATOM 2028 O O . LEU A 1 264 ? -33.673 8.440 20.680 1.00 96.56 264 LEU A O 1
ATOM 2032 N N . ALA A 1 265 ? -32.072 9.853 20.000 1.00 94.69 265 ALA A N 1
ATOM 2033 C CA . ALA A 1 265 ? -32.894 10.551 19.020 1.00 94.69 265 ALA A CA 1
ATOM 2034 C C . ALA A 1 265 ? -32.046 11.002 17.830 1.00 94.69 265 ALA A C 1
ATOM 2036 O O . ALA A 1 265 ? -30.860 11.295 17.974 1.00 94.69 265 ALA A O 1
ATOM 2037 N N . TYR A 1 266 ? -32.662 11.096 16.653 1.00 93.75 266 TYR A N 1
ATOM 2038 C CA . TYR A 1 266 ? -32.038 11.731 15.497 1.00 93.75 266 TYR A CA 1
ATOM 2039 C C . TYR A 1 266 ? -32.476 13.186 15.410 1.00 93.75 266 TYR A C 1
ATOM 2041 O O . TYR A 1 266 ? -33.664 13.485 15.317 1.00 93.75 266 TYR A O 1
ATOM 2049 N N . HIS A 1 267 ? -31.508 14.095 15.381 1.00 87.19 267 HIS A N 1
ATOM 2050 C CA . HIS A 1 267 ? -31.745 15.507 15.121 1.00 87.19 267 HIS A CA 1
ATOM 2051 C C . HIS A 1 267 ? -30.956 15.926 13.880 1.00 87.19 267 HIS A C 1
ATOM 2053 O O . HIS A 1 267 ? -29.726 15.879 13.876 1.00 87.19 267 HIS A O 1
ATOM 2059 N N . ARG A 1 268 ? -31.659 16.328 12.810 1.00 87.69 268 ARG A N 1
ATOM 2060 C CA . ARG A 1 268 ? -31.062 16.649 11.494 1.00 87.69 268 ARG A CA 1
ATOM 2061 C C . ARG A 1 268 ? -30.124 15.538 10.988 1.00 87.69 268 ARG A C 1
ATOM 2063 O O . ARG A 1 268 ? -28.990 15.808 10.609 1.00 87.69 268 ARG A O 1
ATOM 2070 N N . ASN A 1 269 ? -30.592 14.289 11.035 1.00 87.50 269 ASN A N 1
ATOM 2071 C CA . ASN A 1 269 ? -29.849 13.074 10.658 1.00 87.50 269 ASN A CA 1
ATOM 2072 C C . ASN A 1 269 ? -28.598 12.758 11.500 1.00 87.50 269 ASN A C 1
ATOM 2074 O O . ASN A 1 269 ? -27.872 11.825 11.174 1.00 87.50 269 ASN A O 1
ATOM 2078 N N . ASN A 1 270 ? -28.376 13.460 12.614 1.00 88.94 270 ASN A N 1
ATOM 2079 C CA . ASN A 1 270 ? -27.313 13.139 13.560 1.00 88.94 270 ASN A CA 1
ATOM 2080 C C . ASN A 1 270 ? -27.890 12.492 14.817 1.00 88.94 270 ASN A C 1
ATOM 2082 O O . ASN A 1 270 ? -28.817 13.029 15.426 1.00 88.94 270 ASN A O 1
ATOM 2086 N N . LEU A 1 271 ? -27.324 11.349 15.209 1.00 93.12 271 LEU A N 1
ATOM 2087 C CA . LEU A 1 271 ? -27.667 10.688 16.464 1.00 93.12 271 LEU A CA 1
ATOM 2088 C C . LEU A 1 271 ? -27.254 11.578 17.645 1.00 93.12 271 LEU A C 1
ATOM 2090 O O . LEU A 1 271 ? -26.125 12.071 17.706 1.00 93.12 271 LEU A O 1
ATOM 2094 N N . GLN A 1 272 ? -28.168 11.761 18.587 1.00 95.94 272 GLN A N 1
ATOM 2095 C CA . GLN A 1 272 ? -27.923 12.372 19.883 1.00 95.94 272 GLN A CA 1
ATOM 2096 C C . GLN A 1 272 ? -28.346 11.400 20.976 1.00 95.94 272 GLN A C 1
ATOM 2098 O O . GLN A 1 272 ? -29.387 10.748 20.870 1.00 95.94 272 GLN A O 1
ATOM 2103 N N . ALA A 1 273 ? -27.534 11.324 22.023 1.00 96.81 273 ALA A N 1
ATOM 2104 C CA . ALA A 1 273 ? -27.855 10.581 23.227 1.00 96.81 273 ALA A CA 1
ATOM 2105 C C . ALA A 1 273 ? -28.051 11.558 24.380 1.00 96.81 273 ALA A C 1
ATOM 2107 O O . ALA A 1 273 ? -27.278 12.503 24.540 1.00 96.81 273 ALA A O 1
ATOM 2108 N N . SER A 1 274 ? -29.091 11.333 25.175 1.00 96.50 274 SER A N 1
ATOM 2109 C CA . SER A 1 274 ? -29.424 12.186 26.309 1.00 96.50 274 SER A CA 1
ATOM 2110 C C . SER A 1 274 ? -29.696 11.376 27.566 1.00 96.50 274 SER A C 1
ATOM 2112 O O . SER A 1 274 ? -30.293 10.303 27.493 1.00 96.50 274 SER A O 1
ATOM 2114 N N . ALA A 1 275 ? -29.254 11.900 28.705 1.00 95.94 275 ALA A N 1
ATOM 2115 C CA . ALA A 1 275 ? -29.459 11.316 30.024 1.00 95.94 275 ALA A CA 1
ATOM 2116 C C . ALA A 1 275 ? -29.405 12.417 31.092 1.00 95.94 275 ALA A C 1
ATOM 2118 O O . ALA A 1 275 ? -28.517 13.267 31.044 1.00 95.94 275 ALA A O 1
ATOM 2119 N N . GLY A 1 276 ? -30.367 12.448 32.021 1.00 90.06 276 GLY A N 1
ATOM 2120 C CA . GLY A 1 276 ? -30.435 13.451 33.099 1.00 90.06 276 GLY A CA 1
ATOM 2121 C C . GLY A 1 276 ? -30.274 14.914 32.651 1.00 90.06 276 GLY A C 1
ATOM 2122 O O . GLY A 1 276 ? -29.648 15.707 33.346 1.00 90.06 276 GLY A O 1
ATOM 2123 N N . GLY A 1 277 ? -30.777 15.272 31.462 1.00 91.00 277 GLY A N 1
ATOM 2124 C CA . GLY A 1 277 ? -30.651 16.621 30.888 1.00 91.00 277 GLY A CA 1
ATOM 2125 C C . GLY A 1 277 ? -29.316 16.924 30.188 1.00 91.00 277 GLY A C 1
ATOM 2126 O O . GLY A 1 277 ? -29.169 17.995 29.605 1.00 91.00 277 GLY A O 1
ATOM 2127 N N . ILE A 1 278 ? -28.360 15.992 30.190 1.00 95.50 278 ILE A N 1
ATOM 2128 C CA . ILE A 1 278 ? -27.092 16.091 29.457 1.00 95.50 278 ILE A CA 1
ATOM 2129 C C . ILE A 1 278 ? -27.281 15.495 28.062 1.00 95.50 278 ILE A C 1
ATOM 2131 O O . ILE A 1 278 ? -27.871 14.425 27.930 1.00 95.50 278 ILE A O 1
ATOM 2135 N N . VAL A 1 279 ? -26.756 16.160 27.029 1.00 95.50 279 VAL A N 1
ATOM 2136 C CA . VAL A 1 279 ? -26.805 15.693 25.635 1.00 95.50 279 VAL A CA 1
ATOM 2137 C C . VAL A 1 279 ? -25.390 15.525 25.093 1.00 95.50 279 VAL A C 1
ATOM 2139 O O . VAL A 1 279 ? -24.567 16.433 25.207 1.00 95.50 279 VAL A O 1
ATOM 2142 N N . ILE A 1 280 ? -25.124 14.383 24.466 1.00 96.69 280 ILE A N 1
ATOM 2143 C CA . ILE A 1 280 ? -23.889 14.112 23.727 1.00 96.69 280 ILE A CA 1
ATOM 2144 C C . ILE A 1 280 ? -24.201 13.749 22.273 1.00 96.69 280 ILE A C 1
ATOM 2146 O O . ILE A 1 280 ? -25.260 13.204 21.952 1.00 96.69 280 ILE A O 1
ATOM 2150 N N . GLY A 1 281 ? -23.271 14.074 21.375 1.00 95.94 281 GLY A N 1
ATOM 2151 C CA . GLY A 1 281 ? -23.397 13.778 19.948 1.00 95.94 281 GLY A CA 1
ATOM 2152 C C . GLY A 1 281 ? -22.978 12.352 19.580 1.00 95.94 281 GLY A C 1
ATOM 2153 O O . GLY A 1 281 ? -22.340 11.651 20.365 1.00 95.94 281 GLY A O 1
ATOM 2154 N N . ALA A 1 282 ? -23.282 11.961 18.339 1.00 93.19 282 ALA A N 1
ATOM 2155 C CA . ALA A 1 282 ? -23.010 10.638 17.775 1.00 93.19 282 ALA A CA 1
ATOM 2156 C C . ALA A 1 282 ? -21.563 10.158 17.964 1.00 93.19 282 ALA A C 1
ATOM 2158 O O . ALA A 1 282 ? -21.347 8.996 18.299 1.00 93.19 282 ALA A O 1
ATOM 2159 N N . THR A 1 283 ? -20.577 11.039 17.766 1.00 92.62 283 THR A N 1
ATOM 2160 C CA . THR A 1 283 ? -19.153 10.693 17.887 1.00 92.62 283 THR A CA 1
ATOM 2161 C C . THR A 1 283 ? -18.796 10.284 19.310 1.00 92.62 283 THR A C 1
ATOM 2163 O O . THR A 1 283 ? -18.223 9.218 19.509 1.00 92.62 283 THR A O 1
ATOM 2166 N N . GLU A 1 284 ? -19.175 11.098 20.296 1.00 95.25 284 GLU A N 1
ATOM 2167 C CA . GLU A 1 284 ? -18.897 10.816 21.705 1.00 95.25 284 GLU A CA 1
ATOM 2168 C C . GLU A 1 284 ? -19.657 9.567 22.160 1.00 95.25 284 GLU A C 1
ATOM 2170 O O . GLU A 1 284 ? -19.068 8.680 22.766 1.00 95.25 284 GLU A O 1
ATOM 2175 N N . PHE A 1 285 ? -20.931 9.432 21.775 1.00 96.00 285 PHE A N 1
ATOM 2176 C CA . PHE A 1 285 ? -21.709 8.227 22.061 1.00 96.00 285 PHE A CA 1
ATOM 2177 C C . PHE A 1 285 ? -21.060 6.963 21.469 1.00 96.00 285 PHE A C 1
ATOM 2179 O O . PHE A 1 285 ? -20.898 5.967 22.167 1.00 96.00 285 PHE A O 1
ATOM 2186 N N . SER A 1 286 ? -20.597 7.028 20.217 1.00 92.69 286 SER A N 1
ATOM 2187 C CA . SER A 1 286 ? -19.892 5.917 19.562 1.00 92.69 286 SER A CA 1
ATOM 2188 C C . SER A 1 286 ? -18.570 5.577 20.252 1.00 92.69 286 SER A C 1
ATOM 2190 O O . SER A 1 286 ? -18.150 4.423 20.232 1.00 92.69 286 SER A O 1
ATOM 2192 N N . MET A 1 287 ? -17.887 6.557 20.854 1.00 92.38 287 MET A N 1
ATOM 2193 C CA . MET A 1 287 ? -16.686 6.295 21.649 1.00 92.38 287 MET A CA 1
ATOM 2194 C C . MET A 1 287 ? -17.027 5.538 22.932 1.00 92.38 287 MET A C 1
ATOM 2196 O O . MET A 1 287 ? -16.341 4.565 23.229 1.00 92.38 287 MET A O 1
ATOM 2200 N N . LEU A 1 288 ? -18.086 5.938 23.649 1.00 95.31 288 LEU A N 1
ATOM 2201 C CA . LEU A 1 288 ? -18.560 5.237 24.851 1.00 95.31 288 LEU A CA 1
ATOM 2202 C C . LEU A 1 288 ? -19.004 3.800 24.535 1.00 95.31 288 LEU A C 1
ATOM 2204 O O . LEU A 1 288 ? -18.703 2.890 25.304 1.00 95.31 288 LEU A O 1
ATOM 2208 N N . GLU A 1 289 ? -19.661 3.598 23.388 1.00 94.12 289 GLU A N 1
ATOM 2209 C CA . GLU A 1 289 ? -20.036 2.272 22.880 1.00 94.12 289 GLU A CA 1
ATOM 2210 C C . GLU A 1 289 ? -18.796 1.425 22.566 1.00 94.12 289 GLU A C 1
ATOM 2212 O O . GLU A 1 289 ? -18.683 0.287 23.012 1.00 94.12 289 GLU A O 1
ATOM 2217 N N . ARG A 1 290 ? -17.812 2.001 21.863 1.00 90.38 290 ARG A N 1
ATOM 2218 C CA . ARG A 1 290 ? -16.565 1.306 21.511 1.00 90.38 290 ARG A CA 1
ATOM 2219 C C . ARG A 1 290 ? -15.749 0.892 22.728 1.00 90.38 290 ARG A C 1
ATOM 2221 O O . ARG A 1 290 ? -15.204 -0.198 22.715 1.00 90.38 290 ARG A O 1
ATOM 2228 N N . VAL A 1 291 ? -15.646 1.724 23.763 1.00 92.50 291 VAL A N 1
ATOM 2229 C CA . VAL A 1 291 ? -14.924 1.335 24.991 1.00 92.50 291 VAL A CA 1
ATOM 2230 C C . VAL A 1 291 ? -15.743 0.452 25.926 1.00 92.50 291 VAL A C 1
ATOM 2232 O O . VAL A 1 291 ? -15.277 0.102 27.006 1.00 92.50 291 VAL A O 1
ATOM 2235 N N . GLY A 1 292 ? -16.955 0.085 25.510 1.00 93.06 292 GLY A N 1
ATOM 2236 C CA . GLY A 1 292 ? -17.807 -0.838 26.234 1.00 93.06 292 GLY A CA 1
ATOM 2237 C C . GLY A 1 292 ? -18.447 -0.243 27.478 1.00 93.06 292 GLY A C 1
ATOM 2238 O O . GLY A 1 292 ? -18.938 -1.017 28.281 1.00 93.06 292 GLY A O 1
ATOM 2239 N N . TRP A 1 293 ? -18.470 1.084 27.659 1.00 95.50 293 TRP A N 1
ATOM 2240 C CA . TRP A 1 293 ? -19.145 1.735 28.796 1.00 95.50 293 TRP A CA 1
ATOM 2241 C C . TRP A 1 293 ? -20.652 1.896 28.587 1.00 95.50 293 TRP A C 1
ATOM 2243 O O . TRP A 1 293 ? -21.411 2.084 29.537 1.00 95.50 293 TRP A O 1
ATOM 2253 N N . VAL A 1 294 ? -21.087 1.848 27.332 1.00 96.00 294 VAL A N 1
ATOM 2254 C CA . VAL A 1 294 ? -22.492 1.873 26.935 1.00 96.00 294 VAL A CA 1
ATOM 2255 C C . VAL A 1 294 ? -22.722 0.748 25.935 1.00 96.00 294 VAL A C 1
ATOM 2257 O O . VAL A 1 294 ? -21.881 0.488 25.081 1.00 96.00 294 VAL A O 1
ATOM 2260 N N . ARG A 1 295 ? -23.877 0.092 26.015 1.00 95.62 295 ARG A N 1
ATOM 2261 C CA . ARG A 1 295 ? -24.344 -0.874 25.018 1.00 95.62 295 ARG A CA 1
ATOM 2262 C C . ARG A 1 295 ? -25.580 -0.316 24.330 1.00 95.62 295 ARG A C 1
ATOM 2264 O O . ARG A 1 295 ? -26.445 0.251 24.996 1.00 95.62 295 ARG A O 1
ATOM 2271 N N . ARG A 1 296 ? -25.663 -0.491 23.011 1.00 94.88 296 ARG A N 1
ATOM 2272 C CA . ARG A 1 296 ? -26.812 -0.097 22.192 1.00 94.88 296 ARG A CA 1
ATOM 2273 C C . ARG A 1 296 ? -27.413 -1.312 21.494 1.00 94.88 296 ARG A C 1
ATOM 2275 O O . ARG A 1 296 ? -26.674 -2.126 20.950 1.00 94.88 296 ARG A O 1
ATOM 2282 N N . ASP A 1 297 ? -28.738 -1.372 21.464 1.00 91.81 297 ASP A N 1
ATOM 2283 C CA . ASP A 1 297 ? -29.518 -2.287 20.634 1.00 91.81 297 ASP A CA 1
ATOM 2284 C C . ASP A 1 297 ? -30.577 -1.480 19.859 1.00 91.81 297 ASP A C 1
ATOM 2286 O O . ASP A 1 297 ? -31.557 -0.972 20.402 1.00 91.81 297 ASP A O 1
ATOM 2290 N N . GLY A 1 298 ? -30.326 -1.231 18.573 1.00 89.69 298 GLY A N 1
ATOM 2291 C CA . GLY A 1 298 ? -31.149 -0.315 17.779 1.00 89.69 298 GLY A CA 1
ATOM 2292 C C . GLY A 1 298 ? -31.190 1.109 18.362 1.00 89.69 298 GLY A C 1
ATOM 2293 O O . GLY A 1 298 ? -30.183 1.819 18.350 1.00 89.69 298 GLY A O 1
ATOM 2294 N N . MET A 1 299 ? -32.368 1.542 18.828 1.00 92.00 299 MET A N 1
ATOM 2295 C CA . MET A 1 299 ? -32.596 2.859 19.452 1.00 92.00 299 MET A CA 1
ATOM 2296 C C . MET A 1 299 ? -32.681 2.807 20.984 1.00 92.00 299 MET A C 1
ATOM 2298 O O . MET A 1 299 ? -32.962 3.829 21.614 1.00 92.00 299 MET A O 1
ATOM 2302 N N . THR A 1 300 ? -32.413 1.652 21.592 1.00 91.12 300 THR A N 1
ATOM 2303 C CA . THR A 1 300 ? -32.261 1.520 23.042 1.00 91.12 300 THR A CA 1
ATOM 2304 C C . THR A 1 300 ? -30.780 1.489 23.403 1.00 91.12 300 THR A C 1
ATOM 2306 O O . THR A 1 300 ? -29.945 0.973 22.658 1.00 91.12 300 THR A O 1
ATOM 2309 N N . ALA A 1 301 ? -30.427 2.091 24.535 1.00 95.44 301 ALA A N 1
ATOM 2310 C CA . ALA A 1 301 ? -29.068 2.059 25.051 1.00 95.44 301 ALA A CA 1
ATOM 2311 C C . ALA A 1 301 ? -29.064 2.084 26.579 1.00 95.44 301 ALA A C 1
ATOM 2313 O O . ALA A 1 301 ? -29.935 2.697 27.197 1.00 95.44 301 ALA A O 1
ATOM 2314 N N . ALA A 1 302 ? -28.059 1.455 27.178 1.00 95.31 302 ALA A N 1
ATOM 2315 C CA . ALA A 1 302 ? -27.835 1.493 28.617 1.00 95.31 302 ALA A CA 1
ATOM 2316 C C . ALA A 1 302 ? -26.347 1.480 28.955 1.00 95.31 302 ALA A C 1
ATOM 2318 O O . ALA A 1 302 ? -25.507 1.063 28.154 1.00 95.31 302 ALA A O 1
ATOM 2319 N N . VAL A 1 303 ? -26.041 1.947 30.161 1.00 95.62 303 VAL A N 1
ATOM 2320 C CA . VAL A 1 303 ? -24.702 1.857 30.743 1.00 95.62 303 VAL A CA 1
ATOM 2321 C C . VAL A 1 303 ? -24.416 0.397 31.089 1.00 95.62 303 VAL A C 1
ATOM 2323 O O . VAL A 1 303 ? -25.287 -0.308 31.594 1.00 95.62 303 VAL A O 1
ATOM 2326 N N . THR A 1 304 ? -23.209 -0.061 30.788 1.00 94.62 304 THR A N 1
ATOM 2327 C CA . THR A 1 304 ? -22.735 -1.410 31.122 1.00 94.62 304 THR A CA 1
ATOM 2328 C C . THR A 1 304 ? -22.087 -1.443 32.507 1.00 94.62 304 THR A C 1
ATOM 2330 O O . THR A 1 304 ? -21.756 -0.397 33.070 1.00 94.62 304 THR A O 1
ATOM 2333 N N . ASP A 1 305 ? -21.823 -2.637 33.037 1.00 91.88 305 ASP A N 1
ATOM 2334 C CA . ASP A 1 305 ? -21.085 -2.790 34.296 1.00 91.88 305 ASP A CA 1
ATOM 2335 C C . ASP A 1 305 ? -19.671 -2.188 34.201 1.00 91.88 305 ASP A C 1
ATOM 2337 O O . ASP A 1 305 ? -19.204 -1.544 35.142 1.00 91.88 305 ASP A O 1
ATOM 2341 N N . GLU A 1 306 ? -19.013 -2.298 33.041 1.00 91.44 306 GLU A N 1
ATOM 2342 C CA . GLU A 1 306 ? -17.715 -1.671 32.778 1.00 91.44 306 GLU A CA 1
ATOM 2343 C C . GLU A 1 306 ? -17.801 -0.140 32.799 1.00 91.44 306 GLU A C 1
ATOM 2345 O O . GLU A 1 306 ? -16.896 0.528 33.300 1.00 91.44 306 GLU A O 1
ATOM 2350 N N . GLY A 1 307 ? -18.894 0.428 32.280 1.00 92.44 307 GLY A N 1
ATOM 2351 C CA . GLY A 1 307 ? -19.148 1.867 32.317 1.00 92.44 307 GLY A CA 1
ATOM 2352 C C . GLY A 1 307 ? -19.380 2.387 33.731 1.00 92.44 307 GLY A C 1
ATOM 2353 O O . GLY A 1 307 ? -18.849 3.440 34.089 1.00 92.44 307 GLY A O 1
ATOM 2354 N N . LEU A 1 308 ? -20.120 1.632 34.547 1.00 92.50 308 LEU A N 1
ATOM 2355 C CA . LEU A 1 308 ? -20.341 1.949 35.960 1.00 92.50 308 LEU A CA 1
ATOM 2356 C C . LEU A 1 308 ? -19.031 1.894 36.741 1.00 92.50 308 LEU A C 1
ATOM 2358 O O . LEU A 1 308 ? -18.694 2.858 37.428 1.00 92.50 308 LEU A O 1
ATOM 2362 N N . ALA A 1 309 ? -18.261 0.817 36.574 1.00 91.00 309 ALA A N 1
ATOM 2363 C CA . ALA A 1 309 ? -16.964 0.659 37.218 1.00 91.00 309 ALA A CA 1
ATOM 2364 C C . ALA A 1 309 ? -15.993 1.781 36.819 1.00 91.00 309 ALA A C 1
ATOM 2366 O O . ALA A 1 309 ? -15.374 2.392 37.685 1.00 91.00 309 ALA A O 1
ATOM 2367 N N . ALA A 1 310 ? -15.908 2.122 35.528 1.00 89.81 310 ALA A N 1
ATOM 2368 C CA . ALA A 1 310 ? -15.043 3.200 35.046 1.00 89.81 310 ALA A CA 1
ATOM 2369 C C . ALA A 1 310 ? -15.464 4.593 35.547 1.00 89.81 310 ALA A C 1
ATOM 2371 O O . ALA A 1 310 ? -14.643 5.512 35.585 1.00 89.81 310 ALA A O 1
ATOM 2372 N N . ALA A 1 311 ? -16.740 4.770 35.899 1.00 90.56 311 ALA A N 1
ATOM 2373 C CA . ALA A 1 311 ? -17.280 6.001 36.467 1.00 90.56 311 ALA A CA 1
ATOM 2374 C C . ALA A 1 311 ? -17.217 6.043 38.004 1.00 90.56 311 ALA A C 1
ATOM 2376 O O . ALA A 1 311 ? -17.637 7.051 38.576 1.00 90.56 311 ALA A O 1
ATOM 2377 N N . ASP A 1 312 ? -16.676 5.001 38.646 1.00 88.62 312 ASP A N 1
ATOM 2378 C CA . ASP A 1 312 ? -16.647 4.810 40.100 1.00 88.62 312 ASP A CA 1
ATOM 2379 C C . ASP A 1 312 ? -18.064 4.729 40.722 1.00 88.62 312 ASP A C 1
ATOM 2381 O O . ASP A 1 312 ? -18.321 5.254 41.807 1.00 88.62 312 ASP A O 1
ATOM 2385 N N . LEU A 1 313 ? -19.011 4.094 40.016 1.00 81.19 313 LEU A N 1
ATOM 2386 C CA . LEU A 1 313 ? -20.421 3.951 40.411 1.00 81.19 313 LEU A CA 1
ATOM 2387 C C . LEU A 1 313 ? -20.764 2.516 40.832 1.00 81.19 313 LEU A C 1
ATOM 2389 O O . LEU A 1 313 ? -20.159 1.547 40.376 1.00 81.19 313 LEU A O 1
ATOM 2393 N N . ASN A 1 314 ? -21.781 2.369 41.686 1.00 72.75 314 ASN A N 1
ATOM 2394 C CA . ASN A 1 314 ? -22.236 1.062 42.160 1.00 72.75 314 ASN A CA 1
ATOM 2395 C C . ASN A 1 314 ? -23.102 0.356 41.087 1.00 72.75 314 ASN A C 1
ATOM 2397 O O . ASN A 1 314 ? -24.065 0.964 40.610 1.00 72.75 314 ASN A O 1
ATOM 2401 N N . PRO A 1 315 ? -22.837 -0.920 40.736 1.00 60.81 315 PRO A N 1
ATOM 2402 C CA . PRO A 1 315 ? -23.613 -1.669 39.740 1.00 60.81 315 PRO A CA 1
ATOM 2403 C C . PRO A 1 315 ? -25.111 -1.828 40.054 1.00 60.81 315 PRO A C 1
ATOM 2405 O O . PRO A 1 315 ? -25.902 -2.123 39.161 1.00 60.81 315 PRO A O 1
ATOM 2408 N N . SER A 1 316 ? -25.543 -1.587 41.296 1.00 61.75 316 SER A N 1
ATOM 2409 C CA . SER A 1 316 ? -26.966 -1.574 41.664 1.00 61.75 316 SER A CA 1
ATOM 2410 C C . SER A 1 316 ? -27.758 -0.375 41.123 1.00 61.75 316 SER A C 1
ATOM 2412 O O . SER A 1 316 ? -28.980 -0.364 41.252 1.00 61.75 316 SER A O 1
ATOM 2414 N N . MET A 1 317 ? -27.091 0.630 40.544 1.00 58.22 317 MET A N 1
ATOM 2415 C CA . MET A 1 317 ? -27.734 1.869 40.096 1.00 58.22 317 MET A CA 1
ATOM 2416 C C . MET A 1 317 ? -28.302 1.814 38.673 1.00 58.22 317 MET A C 1
ATOM 2418 O O . MET A 1 317 ? -29.156 2.635 38.370 1.00 58.22 317 MET A O 1
ATOM 2422 N N . ALA A 1 318 ? -27.868 0.891 37.805 1.00 54.66 318 ALA A N 1
ATOM 2423 C CA . ALA A 1 318 ? -28.221 0.951 36.383 1.00 54.66 318 ALA A CA 1
ATOM 2424 C C . ALA A 1 318 ? -29.557 0.261 36.027 1.00 54.66 318 ALA A C 1
ATOM 2426 O O . ALA A 1 318 ? -29.790 -0.882 36.438 1.00 54.66 318 ALA A O 1
ATOM 2427 N N . PRO A 1 319 ? -30.410 0.879 35.184 1.00 55.56 319 PRO A N 1
ATOM 2428 C CA . PRO A 1 319 ? -31.510 0.193 34.528 1.00 55.56 319 PRO A CA 1
ATOM 2429 C C . PRO A 1 319 ? -30.941 -0.837 33.548 1.00 55.56 319 PRO A C 1
ATOM 2431 O O . PRO A 1 319 ? -30.110 -0.516 32.697 1.00 55.56 319 PRO A O 1
ATOM 2434 N N . ARG A 1 320 ? -31.381 -2.089 33.679 1.00 56.84 320 ARG A N 1
ATOM 2435 C CA . ARG A 1 320 ? -30.984 -3.174 32.775 1.00 56.84 320 ARG A CA 1
ATOM 2436 C C . ARG A 1 320 ? -31.773 -3.077 31.468 1.00 56.84 320 ARG A C 1
ATOM 2438 O O . ARG A 1 320 ? -32.964 -2.770 31.505 1.00 56.84 320 ARG A O 1
ATOM 2445 N N . LEU A 1 321 ? -31.082 -3.317 30.349 1.00 54.38 321 LEU A N 1
ATOM 2446 C CA . LEU A 1 321 ? -31.702 -3.580 29.043 1.00 54.38 321 LEU A CA 1
ATOM 2447 C C . LEU A 1 321 ? -32.482 -4.895 29.079 1.00 54.38 321 LEU A C 1
ATOM 2449 O O . LEU A 1 321 ? -31.975 -5.848 29.717 1.00 54.38 321 LEU A O 1
#